Protein AF-A0AAX3JQB8-F1 (afdb_monomer_lite)

Organism: NCBI:txid47466

Radius of gyration: 88.44 Å; chains: 1; bounding box: 142×52×247 Å

Structure (mmCIF, N/CA/C/O backbone):
data_AF-A0AAX3JQB8-F1
#
_entry.id   AF-A0AAX3JQB8-F1
#
loop_
_atom_site.group_PDB
_atom_site.id
_atom_site.type_symbol
_atom_site.label_atom_id
_atom_site.label_alt_id
_atom_site.label_comp_id
_atom_site.label_asym_id
_atom_site.label_entity_id
_atom_site.label_seq_id
_atom_site.pdbx_PDB_ins_code
_atom_site.Cartn_x
_atom_site.Cartn_y
_atom_site.Cartn_z
_atom_site.occupancy
_atom_site.B_iso_or_equiv
_atom_site.auth_seq_id
_atom_site.auth_comp_id
_atom_site.auth_asym_id
_atom_site.auth_atom_id
_atom_site.pdbx_PDB_model_num
ATOM 1 N N . MET A 1 1 ? -33.333 -37.920 95.045 1.00 46.22 1 MET A N 1
ATOM 2 C CA . MET A 1 1 ? -34.695 -38.236 95.527 1.00 46.22 1 MET A CA 1
ATOM 3 C C . MET A 1 1 ? -35.172 -37.047 96.337 1.00 46.22 1 MET A C 1
ATOM 5 O O . MET A 1 1 ? -34.515 -36.714 97.313 1.00 46.22 1 MET A O 1
ATOM 9 N N . GLY A 1 2 ? -36.211 -36.343 95.884 1.00 51.38 2 GLY A N 1
ATOM 10 C CA . GLY A 1 2 ? -36.789 -35.244 96.664 1.00 51.38 2 GLY A CA 1
ATOM 11 C C . GLY A 1 2 ? -37.480 -35.796 97.910 1.00 51.38 2 GLY A C 1
ATOM 12 O O . GLY A 1 2 ? -38.143 -36.828 97.823 1.00 51.38 2 GLY A O 1
ATOM 13 N N . LEU A 1 3 ? -37.285 -35.149 99.061 1.00 45.41 3 LEU A N 1
ATOM 14 C CA . LEU A 1 3 ? -38.003 -35.457 100.303 1.00 45.41 3 LEU A CA 1
ATOM 15 C C . LEU A 1 3 ? -39.528 -35.412 100.058 1.00 45.41 3 LEU A C 1
ATOM 17 O O . LEU A 1 3 ? -39.968 -34.578 99.261 1.00 45.41 3 LEU A O 1
ATOM 21 N N . PRO A 1 4 ? -40.338 -36.265 100.719 1.00 52.66 4 PRO A N 1
ATOM 22 C CA . PRO A 1 4 ? -41.792 -36.202 100.611 1.00 52.66 4 PRO A CA 1
ATOM 23 C C . PRO A 1 4 ? -42.263 -34.832 101.102 1.00 52.66 4 PRO A C 1
ATOM 25 O O . PRO A 1 4 ? -42.156 -34.516 102.287 1.00 52.66 4 PRO A O 1
ATOM 28 N N . GLN A 1 5 ? -42.738 -33.995 100.179 1.00 57.72 5 GLN A N 1
ATOM 29 C CA . GLN A 1 5 ? -43.316 -32.712 100.553 1.00 57.72 5 GLN A CA 1
ATOM 30 C C . GLN A 1 5 ? -44.659 -32.973 101.248 1.00 57.72 5 GLN A C 1
ATOM 32 O O . GLN A 1 5 ? -45.470 -33.744 100.725 1.00 57.72 5 GLN A O 1
ATOM 37 N N . PRO A 1 6 ? -44.905 -32.386 102.431 1.00 63.78 6 PRO A N 1
ATOM 38 C CA . PRO A 1 6 ? -46.179 -32.543 103.117 1.00 63.78 6 PRO A CA 1
ATOM 39 C C . PRO A 1 6 ? -47.312 -32.039 102.215 1.00 63.78 6 PRO A C 1
ATOM 41 O O . PRO A 1 6 ? -47.244 -30.935 101.679 1.00 63.78 6 PRO A O 1
ATOM 44 N N . VAL A 1 7 ? -48.353 -32.857 102.030 1.00 72.56 7 VAL A N 1
ATOM 45 C CA . VAL A 1 7 ? -49.523 -32.490 101.222 1.00 72.56 7 VAL A CA 1
ATOM 46 C C . VAL A 1 7 ? -50.327 -31.449 101.992 1.00 72.56 7 VAL A C 1
ATOM 48 O O . VAL A 1 7 ? -51.033 -31.766 102.948 1.00 72.56 7 VAL A O 1
ATOM 51 N N . ILE A 1 8 ? -50.200 -30.190 101.586 1.00 78.62 8 ILE A N 1
ATOM 52 C CA . ILE A 1 8 ? -50.942 -29.081 102.177 1.00 78.62 8 ILE A CA 1
ATOM 53 C C . ILE A 1 8 ? -52.396 -29.155 101.683 1.00 78.62 8 ILE A C 1
ATOM 55 O O . ILE A 1 8 ? -52.680 -28.993 100.498 1.00 78.62 8 ILE A O 1
ATOM 59 N N . THR A 1 9 ? -53.335 -29.427 102.591 1.00 83.06 9 THR A N 1
ATOM 60 C CA . THR A 1 9 ? -54.771 -29.497 102.265 1.00 83.06 9 THR A CA 1
ATOM 61 C C . THR A 1 9 ? -55.427 -28.115 102.335 1.00 83.06 9 THR A C 1
ATOM 63 O O . THR A 1 9 ? -54.979 -27.252 103.090 1.00 83.06 9 THR A O 1
ATOM 66 N N . ARG A 1 10 ? -56.538 -27.903 101.610 1.00 86.00 10 ARG A N 1
ATOM 67 C CA . ARG A 1 10 ? -57.332 -26.655 101.679 1.00 86.00 10 ARG A CA 1
ATOM 68 C C . ARG A 1 10 ? -57.637 -26.237 103.122 1.00 86.00 10 ARG A C 1
ATOM 70 O O . ARG A 1 10 ? -57.506 -25.067 103.462 1.00 86.00 10 ARG A O 1
ATOM 77 N N . GLN A 1 11 ? -58.017 -27.194 103.969 1.00 85.44 11 GLN A N 1
ATOM 78 C CA . GLN A 1 11 ? -58.382 -26.933 105.363 1.00 85.44 11 GLN A CA 1
ATOM 79 C C . GLN A 1 11 ? -57.190 -26.430 106.189 1.00 85.44 11 GLN A C 1
ATOM 81 O O . GLN A 1 11 ? -57.356 -25.548 107.029 1.00 85.44 11 GLN A O 1
ATOM 86 N N . MET A 1 12 ? -55.988 -26.961 105.931 1.00 87.25 12 MET A N 1
ATOM 87 C CA . MET A 1 12 ? -54.760 -26.518 106.598 1.00 87.25 12 MET A CA 1
ATOM 88 C C . MET A 1 12 ? -54.457 -25.059 106.251 1.00 87.25 12 MET A C 1
ATOM 90 O O . MET A 1 12 ? -54.269 -24.252 107.156 1.00 87.25 12 MET A O 1
ATOM 94 N N . VAL A 1 13 ? -54.513 -24.698 104.966 1.00 86.56 13 VAL A N 1
ATOM 95 C CA . VAL A 1 13 ? -54.295 -23.315 104.503 1.00 86.56 13 VAL A CA 1
ATOM 96 C C . VAL A 1 13 ? -55.341 -22.367 105.080 1.00 86.56 13 VAL A C 1
ATOM 98 O O . VAL A 1 13 ? -54.987 -21.320 105.608 1.00 86.56 13 VAL A O 1
ATOM 101 N N . LEU A 1 14 ? -56.617 -22.760 105.054 1.00 91.69 14 LEU A N 1
ATOM 102 C CA . LEU A 1 14 ? -57.718 -21.986 105.628 1.00 91.69 14 LEU A CA 1
ATOM 103 C C . LEU A 1 14 ? -57.488 -21.690 107.114 1.00 91.69 14 LEU A C 1
ATOM 105 O O . LEU A 1 14 ? -57.603 -20.545 107.549 1.00 91.69 14 LEU A O 1
ATOM 109 N N . SER A 1 15 ? -57.133 -22.720 107.886 1.00 89.44 15 SER A N 1
ATOM 110 C CA . SER A 1 15 ? -56.909 -22.572 109.324 1.00 89.44 15 SER A CA 1
ATOM 111 C C . SER A 1 15 ? -55.750 -21.624 109.643 1.00 89.44 15 SER A C 1
ATOM 113 O O . SER A 1 15 ? -55.854 -20.835 110.577 1.00 89.44 15 SER A O 1
ATOM 115 N N . GLU A 1 16 ? -54.676 -21.653 108.850 1.00 90.00 16 GLU A N 1
ATOM 116 C CA . GLU A 1 16 ? -53.520 -20.771 109.031 1.00 90.00 16 GLU A CA 1
ATOM 117 C C . GLU A 1 16 ? -53.815 -19.325 108.598 1.00 90.00 16 GLU A C 1
ATOM 119 O O . GLU A 1 16 ? -53.420 -18.389 109.289 1.00 90.00 16 GLU A O 1
ATOM 124 N N . LEU A 1 17 ? -54.580 -19.113 107.520 1.00 91.12 17 LEU A N 1
ATOM 125 C CA . LEU A 1 17 ? -54.995 -17.773 107.079 1.00 91.12 17 LEU A CA 1
ATOM 126 C C . LEU A 1 17 ? -55.901 -17.080 108.113 1.00 91.12 17 LEU A C 1
ATOM 128 O O . LEU A 1 17 ? -55.698 -15.905 108.415 1.00 91.12 17 LEU A O 1
ATOM 132 N N . ILE A 1 18 ? -56.855 -17.810 108.705 1.00 91.38 18 ILE A N 1
ATOM 133 C CA . ILE A 1 18 ? -57.715 -17.281 109.779 1.00 91.38 18 ILE A CA 1
ATOM 134 C C . ILE A 1 18 ? -56.879 -16.940 111.021 1.00 91.38 18 ILE A C 1
ATOM 136 O O . ILE A 1 18 ? -57.058 -15.875 111.611 1.00 91.38 18 ILE A O 1
ATOM 140 N N . LYS A 1 19 ? -55.927 -17.805 111.407 1.00 91.12 19 LYS A N 1
ATOM 141 C CA . LYS A 1 19 ? -55.000 -17.532 112.523 1.00 91.12 19 LYS A CA 1
ATOM 142 C C . LYS A 1 19 ? -54.136 -16.295 112.283 1.00 91.12 19 LYS A C 1
ATOM 144 O O . LYS A 1 19 ? -53.845 -15.574 113.232 1.00 91.12 19 LYS A O 1
ATOM 149 N N . ALA A 1 20 ? -53.756 -16.029 111.034 1.00 90.06 20 ALA A N 1
ATOM 150 C CA . ALA A 1 20 ? -53.035 -14.821 110.641 1.00 90.06 20 ALA A CA 1
ATOM 151 C C . ALA A 1 20 ? -53.905 -13.544 110.681 1.00 90.06 20 ALA A C 1
ATOM 153 O O . ALA A 1 20 ? -53.420 -12.463 110.355 1.00 90.06 20 ALA A O 1
ATOM 154 N N . GLY A 1 21 ? -55.177 -13.650 111.089 1.00 87.62 21 GLY A N 1
ATOM 155 C CA . GLY A 1 21 ? -56.097 -12.524 111.236 1.00 87.62 21 GLY A CA 1
ATOM 156 C C . GLY A 1 21 ? -56.813 -12.131 109.944 1.00 87.62 21 GLY A C 1
ATOM 157 O O . GLY A 1 21 ? -57.431 -11.068 109.891 1.00 87.62 21 GLY A O 1
ATOM 158 N N . ILE A 1 22 ? -56.748 -12.961 108.898 1.00 91.06 22 ILE A N 1
ATOM 159 C CA . ILE A 1 22 ? -57.497 -12.731 107.659 1.00 91.06 22 ILE A CA 1
ATOM 160 C C . ILE A 1 22 ? -58.965 -13.085 107.904 1.00 91.06 22 ILE A C 1
ATOM 162 O O . ILE A 1 22 ? -59.286 -14.102 108.518 1.00 91.06 22 ILE A O 1
ATOM 166 N N . ASN A 1 23 ? -59.867 -12.236 107.412 1.00 92.69 23 ASN A N 1
ATOM 167 C CA . ASN A 1 23 ? -61.306 -12.465 107.484 1.00 92.69 23 ASN A CA 1
ATOM 168 C C . ASN A 1 23 ? -61.677 -13.848 106.912 1.00 92.69 23 ASN A C 1
ATOM 170 O O . ASN A 1 23 ? -61.141 -14.252 105.883 1.00 92.69 23 ASN A O 1
ATOM 174 N N . GLN A 1 24 ? -62.604 -14.555 107.563 1.00 83.50 24 GLN A N 1
ATOM 175 C CA . GLN A 1 24 ? -62.954 -15.933 107.220 1.00 83.50 24 GLN A CA 1
ATOM 176 C C . GLN A 1 24 ? -63.395 -16.113 105.760 1.00 83.50 24 GLN A C 1
ATOM 178 O O . GLN A 1 24 ? -62.930 -17.049 105.117 1.00 83.50 24 GLN A O 1
ATOM 183 N N . GLU A 1 25 ? -64.203 -15.208 105.205 1.00 89.50 25 GLU A N 1
ATOM 184 C CA . GLU A 1 25 ? -64.626 -15.303 103.799 1.00 89.50 25 GLU A CA 1
ATOM 185 C C . GLU A 1 25 ? -63.430 -15.166 102.844 1.00 89.50 25 GLU A C 1
ATOM 187 O O . GLU A 1 25 ? -63.294 -15.920 101.880 1.00 89.50 25 GLU A O 1
ATOM 192 N N . ILE A 1 26 ? -62.506 -14.251 103.157 1.00 85.62 26 ILE A N 1
ATOM 193 C CA . ILE A 1 26 ? -61.278 -14.028 102.380 1.00 85.62 26 ILE A CA 1
ATOM 194 C C . ILE A 1 26 ? -60.329 -15.231 102.513 1.00 85.62 26 ILE A C 1
ATOM 196 O O . ILE A 1 26 ? -59.701 -15.650 101.540 1.00 85.62 26 ILE A O 1
ATOM 200 N N . ALA A 1 27 ? -60.231 -15.818 103.706 1.00 87.06 27 ALA A N 1
ATOM 201 C CA . ALA A 1 27 ? -59.404 -16.989 103.972 1.00 87.06 27 ALA A CA 1
ATOM 202 C C . ALA A 1 27 ? -59.934 -18.249 103.262 1.00 87.06 27 ALA A C 1
ATOM 204 O O . ALA A 1 27 ? -59.142 -19.045 102.753 1.00 87.06 27 ALA A O 1
ATOM 205 N N . GLU A 1 28 ? -61.258 -18.423 103.189 1.00 86.12 28 GLU A N 1
ATOM 206 C CA . GLU A 1 28 ? -61.910 -19.530 102.476 1.00 86.12 28 GLU A CA 1
ATOM 207 C C . GLU A 1 28 ? -61.672 -19.473 100.965 1.00 86.12 28 GLU A C 1
ATOM 209 O O . GLU A 1 28 ? -61.387 -20.516 100.359 1.00 86.12 28 GLU A O 1
ATOM 214 N N . ASP A 1 29 ? -61.728 -18.273 100.382 1.00 86.25 29 ASP A N 1
ATOM 215 C CA . ASP A 1 29 ? -61.420 -18.013 98.973 1.00 86.25 29 ASP A CA 1
ATOM 216 C C . ASP A 1 29 ? -59.926 -18.240 98.667 1.00 86.25 29 ASP A C 1
ATOM 218 O O . ASP A 1 29 ? -59.588 -19.017 97.771 1.00 86.25 29 ASP A O 1
ATOM 222 N N . LEU A 1 30 ? -59.007 -17.676 99.460 1.00 84.88 30 LEU A N 1
ATOM 223 C CA . LEU A 1 30 ? -57.557 -17.854 99.273 1.00 84.88 30 LEU A CA 1
ATOM 224 C C . LEU A 1 30 ? -57.105 -19.315 99.430 1.00 84.88 30 LEU A C 1
ATOM 226 O O . LEU A 1 30 ? -56.304 -19.805 98.631 1.00 84.88 30 LEU A O 1
ATOM 230 N N . ALA A 1 31 ? -57.633 -20.039 100.421 1.00 83.88 31 ALA A N 1
ATOM 231 C CA . ALA A 1 31 ? -57.321 -21.453 100.625 1.00 83.88 31 ALA A CA 1
ATOM 232 C C . ALA A 1 31 ? -57.848 -22.341 99.488 1.00 83.88 31 ALA A C 1
ATOM 234 O O . ALA A 1 31 ? -57.200 -23.323 99.114 1.00 83.88 31 ALA A O 1
ATOM 235 N N . TYR A 1 32 ? -59.016 -22.002 98.930 1.00 83.94 32 TYR A N 1
ATOM 236 C CA . TYR A 1 32 ? -59.566 -22.682 97.758 1.00 83.94 32 TYR A CA 1
ATOM 237 C C . TYR A 1 32 ? -58.686 -22.456 96.519 1.00 83.94 32 TYR A C 1
ATOM 239 O O . TYR A 1 32 ? -58.275 -23.432 95.886 1.00 83.94 32 TYR A O 1
ATOM 247 N N . ARG A 1 33 ? -58.304 -21.200 96.246 1.00 80.06 33 ARG A N 1
ATOM 248 C CA . ARG A 1 33 ? -57.404 -20.818 95.141 1.00 80.06 33 ARG A CA 1
ATOM 249 C C . ARG A 1 33 ? -56.038 -21.493 95.236 1.00 80.06 33 ARG A C 1
ATOM 251 O O . ARG A 1 33 ? -55.516 -21.970 94.230 1.00 80.06 33 ARG A O 1
ATOM 258 N N . TYR A 1 34 ? -55.475 -21.575 96.445 1.00 79.44 34 TYR A N 1
ATOM 259 C CA . TYR A 1 34 ? -54.217 -22.277 96.706 1.00 79.44 34 TYR A CA 1
ATOM 260 C C . TYR A 1 34 ? -54.334 -23.777 96.406 1.00 79.44 34 TYR A C 1
ATOM 262 O O . TYR A 1 34 ? -53.535 -24.319 95.651 1.00 79.44 34 TYR A O 1
ATOM 270 N N . TYR A 1 35 ? -55.361 -24.452 96.936 1.00 78.50 35 TYR A N 1
ATOM 271 C CA . TYR A 1 35 ? -55.546 -25.898 96.751 1.00 78.50 35 TYR A CA 1
ATOM 272 C C . TYR A 1 35 ? -55.838 -26.292 95.293 1.00 78.50 35 TYR A C 1
ATOM 274 O O . TYR A 1 35 ? -55.507 -27.398 94.866 1.00 78.50 35 TYR A O 1
ATOM 282 N N . LYS A 1 36 ? -56.450 -25.393 94.515 1.00 79.06 36 LYS A N 1
ATOM 283 C CA . LYS A 1 36 ? -56.693 -25.573 93.077 1.00 79.06 36 LYS A CA 1
ATOM 284 C C . LYS A 1 36 ? -55.537 -25.106 92.184 1.00 79.06 36 LYS A C 1
ATOM 286 O O . LYS A 1 36 ? -55.651 -25.228 90.969 1.00 79.06 36 LYS A O 1
ATOM 291 N N . ASN A 1 37 ? -54.426 -24.633 92.760 1.00 72.69 37 ASN A N 1
ATOM 292 C CA . ASN A 1 37 ? -53.286 -24.048 92.040 1.00 72.69 37 ASN A CA 1
ATOM 293 C C . ASN A 1 37 ? -53.683 -22.900 91.092 1.00 72.69 37 ASN A C 1
ATOM 295 O O . ASN A 1 37 ? -52.988 -22.625 90.114 1.00 72.69 37 ASN A O 1
ATOM 299 N N . GLU A 1 38 ? -54.784 -22.200 91.377 1.00 67.88 38 GLU A N 1
ATOM 300 C CA . GLU A 1 38 ? -55.256 -21.083 90.547 1.00 67.88 38 GLU A CA 1
ATOM 301 C C . GLU A 1 38 ? -54.253 -19.920 90.551 1.00 67.88 38 GLU A C 1
ATOM 303 O O . GLU A 1 38 ? -54.154 -19.178 89.577 1.00 67.88 38 GLU A O 1
ATOM 308 N N . LEU A 1 39 ? -53.459 -19.795 91.621 1.00 63.28 39 LEU A N 1
ATOM 309 C CA . LEU A 1 39 ? -52.369 -18.822 91.713 1.00 63.28 39 LEU A CA 1
ATOM 310 C C . LEU A 1 39 ? -51.201 -19.179 90.771 1.00 63.28 39 LEU A C 1
ATOM 312 O O . LEU A 1 39 ? -50.704 -18.318 90.060 1.00 63.28 39 LEU A O 1
ATOM 316 N N . THR A 1 40 ? -50.838 -20.462 90.683 1.00 74.19 40 THR A N 1
ATOM 317 C CA . THR A 1 40 ? -49.770 -20.965 89.797 1.00 74.19 40 THR A CA 1
ATOM 318 C C . THR A 1 40 ? -50.173 -20.934 88.323 1.00 74.19 40 THR A C 1
ATOM 320 O O . THR A 1 40 ? -49.330 -20.736 87.451 1.00 74.19 40 THR A O 1
ATOM 323 N N . HIS A 1 41 ? -51.462 -21.117 88.023 1.00 79.31 41 HIS A N 1
ATOM 324 C CA . HIS A 1 41 ? -51.971 -21.009 86.657 1.00 79.31 41 HIS A CA 1
ATOM 325 C C . HIS A 1 41 ? -51.801 -19.591 86.104 1.00 79.31 41 HIS A C 1
ATOM 327 O O . HIS A 1 41 ? -51.328 -19.441 84.982 1.00 79.31 41 HIS A O 1
ATOM 333 N N . LYS A 1 42 ? -52.092 -18.567 86.919 1.00 82.06 42 LYS A N 1
ATOM 334 C CA . LYS A 1 42 ? -51.881 -17.159 86.550 1.00 82.06 42 LYS A CA 1
ATOM 335 C C . LYS A 1 42 ? -50.413 -16.835 86.282 1.00 82.06 42 LYS A C 1
ATOM 337 O O . LYS A 1 42 ? -50.120 -16.117 85.334 1.00 82.06 42 LYS A O 1
ATOM 342 N N . ASP A 1 43 ? -49.490 -17.389 87.068 1.00 83.81 43 ASP A N 1
ATOM 343 C CA . ASP A 1 43 ? -48.052 -17.203 86.831 1.00 83.81 43 ASP A CA 1
ATOM 344 C C . ASP A 1 43 ? -47.605 -17.838 85.501 1.00 83.81 43 ASP A C 1
ATOM 346 O O . ASP A 1 43 ? -46.829 -17.246 84.753 1.00 83.81 43 ASP A O 1
ATOM 350 N N . ILE A 1 44 ? -48.111 -19.034 85.176 1.00 88.44 44 ILE A N 1
ATOM 351 C CA . ILE A 1 44 ? -47.820 -19.720 83.906 1.00 88.44 44 ILE A CA 1
ATOM 352 C C . ILE A 1 44 ? -48.435 -18.971 82.719 1.00 88.44 44 ILE A C 1
ATOM 354 O O . ILE A 1 44 ? -47.781 -18.836 81.686 1.00 88.44 44 ILE A O 1
ATOM 358 N N . GLU A 1 45 ? -49.664 -18.480 82.860 1.00 89.25 45 GLU A N 1
ATOM 359 C CA . GLU A 1 45 ? -50.342 -17.652 81.859 1.00 89.25 45 GLU A CA 1
ATOM 360 C C . GLU A 1 45 ? -49.539 -16.374 81.587 1.00 89.25 45 GLU A C 1
ATOM 362 O O . GLU A 1 45 ? -49.175 -16.112 80.442 1.00 89.25 45 GLU A O 1
ATOM 367 N N . TYR A 1 46 ? -49.118 -15.672 82.642 1.00 90.69 46 TYR A N 1
ATOM 368 C CA . TYR A 1 46 ? -48.261 -14.491 82.540 1.00 90.69 46 TYR A CA 1
ATOM 369 C C . TYR A 1 46 ? -46.908 -14.787 81.875 1.00 90.69 46 TYR A C 1
ATOM 371 O O . TYR A 1 46 ? -46.404 -13.990 81.076 1.00 90.69 46 TYR A O 1
ATOM 379 N N . LEU A 1 47 ? -46.283 -15.926 82.193 1.00 93.56 47 LEU A N 1
ATOM 380 C CA . LEU A 1 47 ? -45.042 -16.350 81.540 1.00 93.56 47 LEU A CA 1
ATOM 381 C C . LEU A 1 47 ? -45.265 -16.633 80.056 1.00 93.56 47 LEU A C 1
ATOM 383 O O . LEU A 1 47 ? -44.465 -16.183 79.238 1.00 93.56 47 LEU A O 1
ATOM 387 N N . LYS A 1 48 ? -46.336 -17.353 79.713 1.00 94.75 48 LYS A N 1
ATOM 388 C CA . LYS A 1 48 ? -46.687 -17.677 78.330 1.00 94.75 48 LYS A CA 1
ATOM 389 C C . LYS A 1 48 ? -46.912 -16.407 77.514 1.00 94.75 48 LYS A C 1
ATOM 391 O O . LYS A 1 48 ? -46.252 -16.241 76.496 1.00 94.75 48 LYS A O 1
ATOM 396 N N . GLU A 1 49 ? -47.738 -15.484 78.003 1.00 95.56 49 GLU A N 1
ATOM 397 C CA . GLU A 1 49 ? -47.976 -14.194 77.347 1.00 95.56 49 GLU A CA 1
ATOM 398 C C . GLU A 1 49 ? -46.670 -13.418 77.135 1.00 95.56 49 GLU A C 1
ATOM 400 O O . GLU A 1 49 ? -46.400 -12.923 76.042 1.00 95.56 49 GLU A O 1
ATOM 405 N N . ASN A 1 50 ? -45.800 -13.361 78.148 1.00 95.62 50 ASN A N 1
ATOM 406 C CA . ASN A 1 50 ? -44.501 -12.704 78.008 1.00 95.62 50 ASN A CA 1
ATOM 407 C C . ASN A 1 50 ? -43.586 -13.379 76.982 1.00 95.62 50 ASN A C 1
ATOM 409 O O . ASN A 1 50 ? -42.834 -12.687 76.288 1.00 95.62 50 ASN A O 1
ATOM 413 N N . PHE A 1 51 ? -43.592 -14.711 76.916 1.00 97.31 51 PHE A N 1
ATOM 414 C CA . PHE A 1 51 ? -42.815 -15.455 75.930 1.00 97.31 51 PHE A CA 1
ATOM 415 C C . PHE A 1 51 ? -43.347 -15.237 74.518 1.00 97.31 51 PHE A C 1
ATOM 417 O O . PHE A 1 51 ? -42.544 -14.940 73.636 1.00 97.31 51 PHE A O 1
ATOM 424 N N . ASP A 1 52 ? -44.662 -15.302 74.324 1.00 97.38 52 ASP A N 1
ATOM 425 C CA . ASP A 1 52 ? -45.310 -15.070 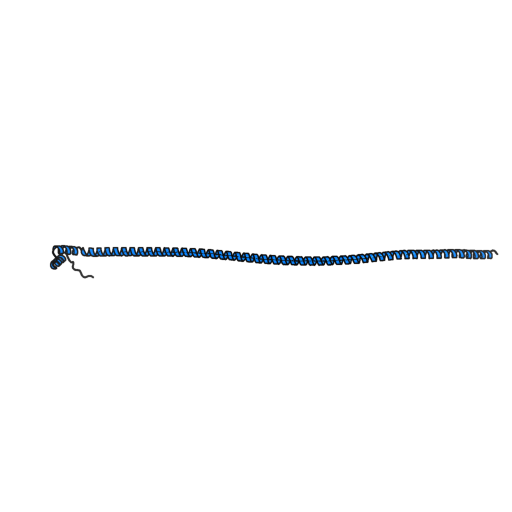73.033 1.00 97.38 52 ASP A CA 1
ATOM 426 C C . ASP A 1 52 ? -45.000 -13.647 72.532 1.00 97.38 52 ASP A C 1
ATOM 428 O O . ASP A 1 52 ? -44.489 -13.478 71.425 1.00 97.38 52 ASP A O 1
ATOM 432 N N . ILE A 1 53 ? -45.133 -12.628 73.393 1.00 97.19 53 ILE A N 1
ATOM 433 C CA . ILE A 1 53 ? -44.770 -11.236 73.067 1.00 97.19 53 ILE A CA 1
ATOM 434 C C . ILE A 1 53 ? -43.288 -11.107 72.687 1.00 97.19 53 ILE A C 1
ATOM 436 O O . ILE A 1 53 ? -42.931 -10.380 71.756 1.00 97.19 53 ILE A O 1
ATOM 440 N N . LYS A 1 54 ? -42.381 -11.762 73.426 1.00 97.69 54 LYS A N 1
ATOM 441 C CA . LYS A 1 54 ? -40.945 -11.729 73.103 1.00 97.69 54 LYS A CA 1
ATOM 442 C C . LYS A 1 54 ? -40.663 -12.411 71.769 1.00 97.69 54 LYS A C 1
ATOM 444 O O . LYS A 1 54 ? -39.848 -11.896 71.006 1.00 97.69 54 LYS A O 1
ATOM 449 N N . LEU A 1 55 ? -41.324 -13.530 71.488 1.00 98.06 55 LEU A N 1
ATOM 450 C CA . LEU A 1 55 ? -41.160 -14.272 70.246 1.00 98.06 55 LEU A CA 1
ATOM 451 C C . LEU A 1 55 ? -41.647 -13.453 69.046 1.00 98.06 55 LEU A C 1
ATOM 453 O O . LEU A 1 55 ? -40.921 -13.339 68.061 1.00 98.06 55 LEU A O 1
ATOM 457 N N . GLU A 1 56 ? -42.805 -12.800 69.163 1.00 98.06 56 GLU A N 1
ATOM 458 C CA . GLU A 1 56 ? -43.320 -11.882 68.141 1.00 98.06 56 GLU A CA 1
ATOM 459 C C . GLU A 1 56 ? -42.350 -10.729 67.869 1.00 98.06 56 GLU A C 1
ATOM 461 O O . GLU A 1 56 ? -42.054 -10.421 66.713 1.00 98.06 56 GLU A O 1
ATOM 466 N N . LYS A 1 57 ? -41.787 -10.118 68.921 1.00 97.94 57 LYS A N 1
ATOM 467 C CA . LYS A 1 57 ? -40.786 -9.048 68.775 1.00 97.94 57 LYS A CA 1
ATOM 468 C C . LYS A 1 57 ? -39.523 -9.530 68.067 1.00 97.94 57 LYS A C 1
ATOM 470 O O . LYS A 1 57 ? -39.008 -8.822 67.206 1.00 97.94 57 LYS A O 1
ATOM 475 N N . VAL A 1 58 ? -39.031 -10.722 68.407 1.00 98.38 58 VAL A N 1
ATOM 476 C CA . VAL A 1 58 ? -37.864 -11.324 67.743 1.00 98.38 58 VAL A CA 1
ATOM 477 C C . VAL A 1 58 ? -38.168 -11.601 66.272 1.00 98.38 58 VAL A C 1
ATOM 479 O O . VAL A 1 58 ? -37.374 -11.229 65.411 1.00 98.38 58 VAL A O 1
ATOM 482 N N . GLN A 1 59 ? -39.327 -12.184 65.963 1.00 98.31 59 GLN A N 1
ATOM 483 C CA . GLN A 1 59 ? -39.741 -12.457 64.588 1.00 98.31 59 GLN A CA 1
ATOM 484 C C . GLN A 1 59 ? -39.866 -11.168 63.765 1.00 98.31 59 GLN A C 1
ATOM 486 O O . GLN A 1 59 ? -39.390 -11.117 62.631 1.00 98.31 59 GLN A O 1
ATOM 491 N N . ALA A 1 60 ? -40.462 -10.119 64.336 1.00 98.06 60 ALA A N 1
ATOM 492 C CA . ALA A 1 60 ? -40.571 -8.816 63.689 1.00 98.06 60 ALA A CA 1
ATOM 493 C C . ALA A 1 60 ? -39.192 -8.187 63.437 1.00 98.06 60 ALA A C 1
ATOM 495 O O . ALA A 1 60 ? -38.942 -7.693 62.339 1.00 98.06 60 ALA A O 1
ATOM 496 N N . SER A 1 61 ? -38.283 -8.255 64.417 1.00 98.50 61 SER A N 1
ATOM 497 C CA . SER A 1 61 ? -36.914 -7.741 64.284 1.00 98.50 61 SER A CA 1
ATOM 498 C C . SER A 1 61 ? -36.140 -8.464 63.184 1.00 98.50 61 SER A C 1
ATOM 500 O O . SER A 1 61 ? -35.542 -7.817 62.331 1.00 98.50 61 SER A O 1
ATOM 502 N N . LEU A 1 62 ? -36.191 -9.799 63.158 1.00 98.56 62 LEU A N 1
ATOM 503 C CA . LEU A 1 62 ? -35.506 -10.600 62.142 1.00 98.56 62 LEU A CA 1
ATOM 504 C C . LEU A 1 62 ? -36.069 -10.347 60.744 1.00 98.56 62 LEU A C 1
ATOM 506 O O . LEU A 1 62 ? -35.305 -10.195 59.796 1.00 98.56 62 LEU A O 1
ATOM 510 N N . LYS A 1 63 ? -37.398 -10.264 60.610 1.00 98.50 63 LYS A N 1
ATOM 511 C CA . LYS A 1 63 ? -38.035 -9.932 59.333 1.00 98.50 63 LYS A CA 1
ATOM 512 C C . LYS A 1 63 ? -37.568 -8.566 58.825 1.00 98.50 63 LYS A C 1
ATOM 514 O O . LYS A 1 63 ? -37.190 -8.454 57.664 1.00 98.50 63 LYS A O 1
ATOM 519 N N . PHE A 1 64 ? -37.535 -7.565 59.703 1.00 98.31 64 PHE A N 1
ATOM 520 C CA . PHE A 1 64 ? -37.055 -6.227 59.365 1.00 98.31 64 PHE A CA 1
ATOM 521 C C . PHE A 1 64 ? -35.578 -6.221 58.941 1.00 98.31 64 PHE A C 1
ATOM 523 O O . PHE A 1 64 ? -35.215 -5.574 57.961 1.00 98.31 64 PHE A O 1
ATOM 530 N N . GLU A 1 65 ? -34.713 -6.952 59.649 1.00 98.69 65 GLU A N 1
ATOM 531 C CA . GLU A 1 65 ? -33.297 -7.071 59.286 1.00 98.69 65 GLU A CA 1
ATOM 532 C C . GLU A 1 65 ? -33.101 -7.759 57.931 1.00 98.69 65 GLU A C 1
ATOM 534 O O . GLU A 1 65 ? -32.298 -7.285 57.128 1.00 98.69 65 GLU A O 1
ATOM 539 N N . ILE A 1 66 ? -33.861 -8.820 57.643 1.00 98.62 66 ILE A N 1
ATOM 540 C CA . ILE A 1 66 ? -33.830 -9.514 56.348 1.00 98.62 66 ILE A CA 1
ATOM 541 C C . ILE A 1 66 ? -34.261 -8.573 55.221 1.00 98.62 66 ILE A C 1
ATOM 543 O O . ILE A 1 66 ? -33.545 -8.458 54.233 1.00 98.62 66 ILE A O 1
ATOM 547 N N . GLU A 1 67 ? -35.379 -7.860 55.382 1.00 98.62 67 GLU A N 1
ATOM 548 C CA . GLU A 1 67 ? -35.863 -6.889 54.388 1.00 98.62 67 GLU A CA 1
ATOM 549 C C . GLU A 1 67 ? -34.835 -5.774 54.140 1.00 98.62 67 GLU A C 1
ATOM 551 O O . GLU A 1 67 ? -34.613 -5.359 53.003 1.00 98.62 67 GLU A O 1
ATOM 556 N N . LYS A 1 68 ? -34.150 -5.316 55.195 1.00 98.62 68 LYS A N 1
ATOM 557 C CA . LYS A 1 68 ? -33.089 -4.312 55.077 1.00 98.62 68 LYS A CA 1
ATOM 558 C C . LYS A 1 68 ? -31.864 -4.843 54.327 1.00 98.62 68 LYS A C 1
ATOM 560 O O . LYS A 1 68 ? -31.283 -4.106 53.530 1.00 98.62 68 LYS A O 1
ATOM 565 N N . VAL A 1 69 ? -31.451 -6.082 54.593 1.00 98.69 69 VAL A N 1
ATOM 566 C CA . VAL A 1 69 ? -30.332 -6.728 53.888 1.00 98.69 69 VAL A CA 1
ATOM 567 C C . VAL A 1 69 ? -30.678 -6.947 52.418 1.00 98.69 69 VAL A C 1
ATOM 569 O O . VAL A 1 69 ? -29.867 -6.610 51.560 1.00 98.69 69 VAL A O 1
ATOM 572 N N . ASP A 1 70 ? -31.879 -7.443 52.127 1.00 98.69 70 ASP A N 1
ATOM 573 C CA . ASP A 1 70 ? -32.362 -7.686 50.765 1.00 98.69 70 ASP A CA 1
ATOM 574 C C . ASP A 1 70 ? -32.384 -6.391 49.937 1.00 98.69 70 ASP A C 1
ATOM 576 O O . ASP A 1 70 ? -31.786 -6.319 48.862 1.00 98.69 70 ASP A O 1
ATOM 580 N N . ALA A 1 71 ? -32.943 -5.313 50.500 1.00 98.44 71 ALA A N 1
ATOM 581 C CA . ALA A 1 71 ? -32.935 -3.996 49.866 1.00 98.44 71 ALA A CA 1
ATOM 582 C C . ALA A 1 71 ? -31.510 -3.458 49.628 1.00 98.44 71 ALA A C 1
ATOM 584 O O . AL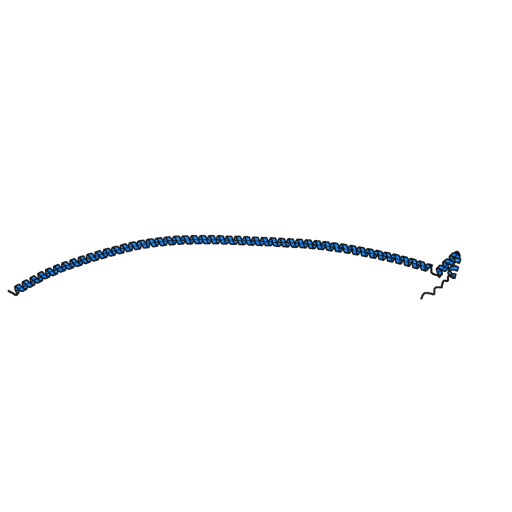A A 1 71 ? -31.236 -2.857 48.587 1.00 98.44 71 ALA A O 1
ATOM 585 N N . GLY A 1 72 ? -30.593 -3.681 50.577 1.00 98.62 72 GLY A N 1
ATOM 586 C CA . GLY A 1 72 ? -29.187 -3.296 50.441 1.00 98.62 72 GLY A CA 1
ATOM 587 C C . GLY A 1 72 ? -28.486 -4.036 49.301 1.00 98.62 72 GLY A C 1
ATOM 588 O O . GLY A 1 72 ? -27.876 -3.400 48.443 1.00 98.62 72 GLY A O 1
ATOM 589 N N . LEU A 1 73 ? -28.635 -5.363 49.253 1.00 98.75 73 LEU A N 1
ATOM 590 C CA . LEU A 1 73 ? -28.054 -6.205 48.207 1.00 98.75 73 LEU A CA 1
ATOM 591 C C . LEU A 1 73 ? -28.621 -5.872 46.826 1.00 98.75 73 LEU A C 1
ATOM 593 O O . LEU A 1 73 ? -27.848 -5.765 45.878 1.00 98.75 73 LEU A O 1
ATOM 597 N N . SER A 1 74 ? -29.933 -5.643 46.710 1.00 98.69 74 SER A N 1
ATOM 598 C CA . SER A 1 74 ? -30.553 -5.239 45.441 1.00 98.69 74 SER A CA 1
ATOM 599 C C . SER A 1 74 ? -29.978 -3.913 44.933 1.00 98.69 74 SER A C 1
ATOM 601 O O . SER A 1 74 ? -29.584 -3.815 43.774 1.00 98.69 74 SER A O 1
ATOM 603 N N . SER A 1 75 ? -29.839 -2.915 45.814 1.00 98.62 75 SER A N 1
ATOM 604 C CA . SER A 1 75 ? -29.210 -1.629 45.473 1.00 98.62 75 SER A CA 1
ATOM 605 C C . SER A 1 75 ? -27.755 -1.801 45.020 1.00 98.62 75 SER A C 1
ATOM 607 O O . SER A 1 75 ? -27.306 -1.140 44.083 1.00 98.62 75 SER A O 1
ATOM 609 N N . ASP A 1 76 ? -26.985 -2.650 45.698 1.00 98.81 76 ASP A N 1
ATOM 610 C CA . ASP A 1 76 ? -25.577 -2.853 45.356 1.00 98.81 76 ASP A CA 1
ATOM 611 C C . ASP A 1 76 ? -25.413 -3.610 44.030 1.00 98.81 76 ASP A C 1
ATOM 613 O O . ASP A 1 76 ? -24.539 -3.252 43.237 1.00 98.81 76 ASP A O 1
ATOM 617 N N . ILE A 1 77 ? -26.292 -4.575 43.735 1.00 98.75 77 ILE A N 1
ATOM 618 C CA . ILE A 1 77 ? -26.356 -5.254 42.432 1.00 98.75 77 ILE A CA 1
ATOM 619 C C . ILE A 1 77 ? -26.659 -4.246 41.318 1.00 98.75 77 ILE A C 1
ATOM 621 O O . ILE A 1 77 ? -25.904 -4.178 40.348 1.00 98.75 77 ILE A O 1
ATOM 625 N N . GLU A 1 78 ? -27.683 -3.403 41.476 1.00 98.75 78 GLU A N 1
ATOM 626 C CA . GLU A 1 78 ? -28.047 -2.384 40.478 1.00 98.75 78 GLU A CA 1
ATOM 627 C C . GLU A 1 78 ? -26.896 -1.405 40.193 1.00 98.75 78 GLU A C 1
ATOM 629 O O . GLU A 1 78 ? -26.639 -1.036 39.039 1.00 98.75 78 GLU A O 1
ATOM 634 N N . LYS A 1 79 ? -26.156 -0.996 41.233 1.00 98.75 79 LYS A N 1
ATOM 635 C CA . LYS A 1 79 ? -24.965 -0.147 41.071 1.00 98.75 79 LYS A CA 1
ATOM 636 C C . LYS A 1 79 ? -23.868 -0.857 40.289 1.00 98.75 79 LYS A C 1
ATOM 638 O O . LYS A 1 79 ? -23.264 -0.244 39.410 1.00 98.75 79 LYS A O 1
ATOM 643 N N . VAL A 1 80 ? -23.592 -2.124 40.602 1.00 98.81 80 VAL A N 1
ATOM 644 C CA . VAL A 1 80 ?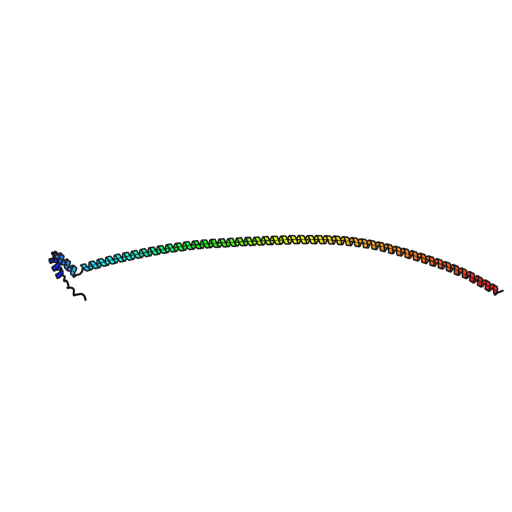 -22.580 -2.918 39.890 1.00 98.81 80 VAL A CA 1
ATOM 645 C C . VAL A 1 80 ? -22.962 -3.087 38.421 1.00 98.81 80 VAL A C 1
ATOM 647 O O . VAL A 1 80 ? -22.124 -2.841 37.557 1.00 98.81 80 VAL A O 1
ATOM 650 N N . GLU A 1 81 ? -24.215 -3.430 38.121 1.00 98.81 81 GLU A N 1
ATOM 651 C CA . GLU A 1 81 ? -24.704 -3.562 36.743 1.00 98.81 81 GLU A CA 1
ATOM 652 C C . GLU A 1 81 ? -24.576 -2.251 35.961 1.00 98.81 81 GLU A C 1
ATOM 654 O O . GLU A 1 81 ? -24.078 -2.239 34.832 1.00 98.81 81 GLU A O 1
ATOM 659 N N . THR A 1 82 ? -24.963 -1.132 36.578 1.00 98.56 82 THR A N 1
ATOM 660 C CA . THR A 1 82 ? -24.862 0.197 35.963 1.00 98.56 82 THR A CA 1
ATOM 661 C C . THR A 1 82 ? -23.409 0.568 35.663 1.00 98.56 82 THR A C 1
ATOM 663 O O . THR A 1 82 ? -23.106 1.033 34.563 1.00 98.56 82 THR A O 1
ATOM 666 N N . ASN A 1 83 ? -22.499 0.324 36.610 1.00 98.62 83 ASN A N 1
ATOM 667 C CA . ASN A 1 83 ? -21.076 0.613 36.434 1.00 98.62 83 ASN A CA 1
ATOM 668 C C . ASN A 1 83 ? -20.449 -0.263 35.343 1.00 98.62 83 ASN A C 1
ATOM 670 O O . ASN A 1 83 ? -19.774 0.257 34.460 1.00 98.62 83 ASN A O 1
ATOM 674 N N . LEU A 1 84 ? -20.724 -1.572 35.349 1.00 98.81 84 LEU A N 1
ATOM 675 C CA . LEU A 1 84 ? -20.208 -2.490 34.330 1.00 98.81 84 LEU A CA 1
ATOM 676 C C . LEU A 1 84 ? -20.703 -2.123 32.932 1.00 98.81 84 LEU A C 1
ATOM 678 O O . LEU A 1 84 ? -19.931 -2.169 31.976 1.00 98.81 84 LEU A O 1
ATOM 682 N N . LYS A 1 85 ? -21.970 -1.718 32.800 1.00 98.75 85 LYS A N 1
ATOM 683 C CA . LYS A 1 85 ? -22.505 -1.243 31.523 1.00 98.75 85 LYS A CA 1
ATOM 684 C C . LYS A 1 85 ? -21.756 -0.004 31.026 1.00 98.75 85 LYS A C 1
ATOM 686 O O . LYS A 1 85 ? -21.359 0.032 29.864 1.00 98.75 85 LYS A O 1
ATOM 691 N N . ALA A 1 86 ? -21.519 0.973 31.902 1.00 98.56 86 ALA A N 1
ATOM 692 C CA . ALA A 1 86 ? -20.775 2.182 31.555 1.00 98.56 86 ALA A CA 1
ATOM 693 C C . ALA A 1 86 ? -19.317 1.879 31.160 1.00 98.56 86 ALA A C 1
ATOM 695 O O . ALA A 1 86 ? -18.809 2.441 30.187 1.00 98.56 86 ALA A O 1
ATOM 696 N N . ASP A 1 87 ? -18.655 0.962 31.869 1.00 98.81 87 ASP A N 1
ATOM 697 C CA . ASP A 1 87 ? -17.289 0.536 31.553 1.00 98.81 87 ASP A CA 1
ATOM 698 C C . ASP A 1 87 ? -17.211 -0.172 30.192 1.00 98.81 87 ASP A C 1
ATOM 700 O O . ASP A 1 87 ? -16.303 0.108 29.405 1.00 98.81 87 ASP A O 1
ATOM 704 N N . ILE A 1 88 ? -18.187 -1.032 29.873 1.00 98.75 88 ILE A N 1
ATOM 705 C CA . ILE A 1 88 ? -18.289 -1.701 28.567 1.00 98.75 88 ILE A CA 1
ATOM 706 C C . ILE A 1 88 ? -18.497 -0.679 27.444 1.00 98.75 88 ILE A C 1
ATOM 708 O O . ILE A 1 88 ? -17.808 -0.745 26.427 1.00 98.75 88 ILE A O 1
ATOM 712 N N . GLU A 1 89 ? -19.406 0.282 27.619 1.00 98.75 89 GLU A N 1
ATOM 713 C CA . GLU A 1 89 ? -19.660 1.333 26.623 1.00 98.75 89 GLU A CA 1
ATOM 714 C C . GLU A 1 89 ? -18.412 2.195 26.381 1.00 98.75 89 GLU A C 1
ATOM 716 O O . GLU A 1 89 ? -18.069 2.506 25.236 1.00 98.75 89 GLU A O 1
ATOM 721 N N . LYS A 1 90 ? -17.681 2.538 27.448 1.00 98.75 90 LYS A N 1
ATOM 722 C CA . LYS A 1 90 ? -16.427 3.292 27.352 1.00 98.75 90 LYS A CA 1
ATOM 723 C C . LYS A 1 90 ? -15.331 2.498 26.641 1.00 98.75 90 LYS A C 1
ATOM 725 O O . LYS A 1 90 ? -14.603 3.070 25.828 1.00 98.75 90 LYS A O 1
ATOM 730 N N . LEU A 1 91 ? -15.214 1.202 26.931 1.00 98.75 91 LEU A N 1
ATOM 731 C CA . LEU A 1 91 ? -14.262 0.313 26.269 1.00 98.75 91 LEU A CA 1
ATOM 732 C C . LEU A 1 91 ? -14.575 0.169 24.773 1.00 98.75 91 LEU A C 1
ATOM 734 O O . LEU A 1 91 ? -13.669 0.313 23.956 1.00 98.75 91 LEU A O 1
ATOM 738 N N . ASP A 1 92 ? -15.841 -0.053 24.405 1.00 98.75 92 ASP A N 1
ATOM 739 C CA . ASP A 1 92 ? -16.267 -0.156 23.000 1.00 98.75 92 ASP A CA 1
ATOM 740 C C . ASP A 1 92 ? -15.971 1.140 22.230 1.00 98.75 92 ASP A C 1
ATOM 742 O O . ASP A 1 92 ? -15.399 1.107 21.139 1.00 98.75 92 ASP A O 1
ATOM 746 N N . ALA A 1 93 ? -16.272 2.300 22.824 1.00 98.56 93 ALA A N 1
ATOM 747 C CA . ALA A 1 93 ? -15.953 3.596 22.230 1.00 98.56 93 ALA A CA 1
ATOM 748 C C . ALA A 1 93 ? -14.438 3.794 22.031 1.00 98.56 93 ALA A C 1
ATOM 750 O O . ALA A 1 93 ? -14.018 4.275 20.974 1.00 98.56 93 ALA A O 1
ATOM 751 N N . GLY A 1 94 ? -13.622 3.397 23.014 1.00 98.75 94 GLY A N 1
ATOM 752 C CA . GLY A 1 94 ? -12.160 3.441 22.929 1.00 98.75 94 GLY A CA 1
ATOM 753 C C . GLY A 1 94 ? -11.617 2.559 21.805 1.00 98.75 94 GLY A C 1
ATOM 754 O O . GLY A 1 94 ? -10.895 3.046 20.935 1.00 98.75 94 GLY A O 1
ATOM 755 N N . LEU A 1 95 ? -12.049 1.297 21.748 1.00 98.81 95 LEU A N 1
ATOM 756 C CA . LEU A 1 95 ? -11.638 0.351 20.707 1.00 98.81 95 LEU A CA 1
ATOM 757 C C . LEU A 1 95 ? -12.032 0.830 19.305 1.00 98.81 95 LEU A C 1
ATOM 759 O O . LEU A 1 95 ? -11.228 0.765 18.376 1.00 98.81 95 LEU A O 1
ATOM 763 N N . ARG A 1 96 ? -13.244 1.372 19.133 1.00 98.69 96 ARG A N 1
ATOM 764 C CA . ARG A 1 96 ? -13.676 1.956 17.850 1.00 98.69 96 ARG A CA 1
ATOM 765 C C . ARG A 1 96 ? -12.802 3.134 17.427 1.00 98.69 96 ARG A C 1
ATOM 767 O O . ARG A 1 96 ? -12.497 3.265 16.239 1.00 98.69 96 ARG A O 1
ATOM 774 N N . ALA A 1 97 ? -12.416 3.992 18.370 1.00 98.62 97 ALA A N 1
ATOM 775 C CA . ALA A 1 97 ? -11.551 5.132 18.094 1.00 98.62 97 ALA A CA 1
ATOM 776 C C . ALA A 1 97 ? -10.139 4.685 17.683 1.00 98.62 97 ALA A C 1
ATOM 778 O O . ALA A 1 97 ? -9.619 5.179 16.682 1.00 98.62 97 ALA A O 1
ATOM 779 N N . GLU A 1 98 ? -9.556 3.717 18.393 1.00 98.81 98 GLU A N 1
ATOM 780 C CA . GLU A 1 98 ? -8.241 3.146 18.074 1.00 98.81 98 GLU A CA 1
ATOM 781 C C . GLU A 1 98 ? -8.227 2.463 16.702 1.00 98.81 98 GLU A C 1
ATOM 783 O O . GLU A 1 98 ? -7.340 2.727 15.888 1.00 98.81 98 GLU A O 1
ATOM 788 N N . ILE A 1 99 ? -9.248 1.657 16.391 1.00 98.69 99 ILE A N 1
ATOM 789 C CA . ILE A 1 99 ? -9.391 1.010 15.079 1.00 98.69 99 ILE A CA 1
ATOM 790 C C . ILE A 1 99 ? -9.474 2.061 13.963 1.00 98.69 99 ILE A C 1
ATOM 792 O O . ILE A 1 99 ? -8.779 1.955 12.952 1.00 98.69 99 ILE A O 1
ATOM 796 N N . LYS A 1 100 ? -10.286 3.112 14.142 1.00 98.75 100 LYS A N 1
ATOM 797 C CA . LYS A 1 100 ? -10.416 4.197 13.156 1.00 98.75 100 LYS A CA 1
ATOM 798 C C . LYS A 1 100 ? -9.099 4.954 12.951 1.00 98.75 100 LYS A C 1
ATOM 800 O O . LYS A 1 100 ? -8.760 5.293 11.815 1.00 98.75 100 LYS A O 1
ATOM 805 N N . ALA A 1 101 ? -8.366 5.221 14.031 1.00 98.69 101 ALA A N 1
ATOM 806 C CA . ALA A 1 101 ? -7.055 5.857 13.962 1.00 98.69 101 ALA A CA 1
ATOM 807 C C . ALA A 1 101 ? -6.053 4.979 13.195 1.00 98.69 101 ALA A C 1
ATOM 809 O O . ALA A 1 101 ? -5.355 5.484 12.319 1.00 98.69 101 ALA A O 1
ATOM 810 N N . SER A 1 102 ? -6.051 3.667 13.451 1.00 98.75 102 SER A N 1
ATOM 811 C CA . SER A 1 102 ? -5.188 2.711 12.749 1.00 98.75 102 SER A CA 1
ATOM 812 C C . SER A 1 102 ? -5.482 2.650 11.245 1.00 98.75 102 SER A C 1
ATOM 814 O O . SER A 1 102 ? -4.547 2.717 10.449 1.00 98.75 102 SER A O 1
ATOM 816 N N . TYR A 1 103 ? -6.758 2.619 10.836 1.00 98.69 103 TYR A N 1
ATOM 817 C CA . TYR A 1 103 ? -7.126 2.707 9.415 1.00 98.69 103 TYR A CA 1
ATOM 818 C C . TYR A 1 103 ? -6.628 4.003 8.770 1.00 98.69 103 TYR A C 1
ATOM 820 O O . TYR A 1 103 ? -6.004 3.958 7.717 1.00 98.69 103 TYR A O 1
ATOM 828 N N . THR A 1 104 ? -6.815 5.142 9.442 1.00 98.56 104 THR A N 1
ATOM 829 C CA . THR A 1 104 ? -6.359 6.445 8.930 1.00 98.56 104 THR A CA 1
ATOM 830 C C . THR A 1 104 ? -4.834 6.484 8.766 1.00 98.56 104 THR A C 1
ATOM 832 O O . THR A 1 104 ? -4.317 7.040 7.800 1.00 98.56 104 THR A O 1
ATOM 835 N N . GLU A 1 105 ? -4.083 5.894 9.699 1.00 98.75 105 GLU A N 1
ATOM 836 C CA . GLU A 1 105 ? -2.625 5.798 9.598 1.00 98.75 105 GLU A CA 1
ATOM 837 C C . GLU A 1 105 ? -2.186 4.897 8.433 1.00 98.75 105 GLU A C 1
ATOM 839 O O . GLU A 1 105 ? -1.233 5.228 7.723 1.00 98.75 105 GLU A O 1
ATOM 844 N N . LEU A 1 106 ? -2.874 3.770 8.228 1.00 98.81 106 LEU A N 1
ATOM 845 C CA . LEU A 1 106 ? -2.601 2.858 7.118 1.00 98.81 106 LEU A CA 1
ATOM 846 C C . LEU A 1 106 ? -2.895 3.505 5.763 1.00 98.81 106 LEU A C 1
ATOM 848 O O . LEU A 1 106 ? -2.043 3.413 4.882 1.00 98.81 106 LEU A O 1
ATOM 852 N N . ASP A 1 107 ? -4.018 4.207 5.621 1.00 98.75 107 ASP A N 1
ATOM 853 C CA . ASP A 1 107 ? -4.364 4.938 4.396 1.00 98.75 107 ASP A CA 1
ATOM 854 C C . ASP A 1 107 ? -3.286 5.981 4.067 1.00 98.75 107 ASP A C 1
ATOM 856 O O . ASP A 1 107 ? -2.720 5.972 2.976 1.00 98.75 107 ASP A O 1
ATOM 860 N N . ASN A 1 108 ? -2.867 6.782 5.053 1.00 98.62 108 ASN A N 1
ATOM 861 C CA . ASN A 1 108 ? -1.779 7.750 4.871 1.00 98.62 108 ASN A CA 1
ATOM 862 C C . ASN A 1 108 ? -0.450 7.087 4.459 1.00 98.62 108 ASN A C 1
ATOM 864 O O . ASN A 1 108 ? 0.322 7.644 3.672 1.00 98.62 108 ASN A O 1
ATOM 868 N N . LYS A 1 109 ? -0.140 5.904 5.009 1.00 98.81 109 LYS A N 1
ATOM 869 C CA . LYS A 1 109 ? 1.054 5.133 4.629 1.00 98.81 109 LYS A CA 1
ATOM 870 C C . LYS A 1 109 ? 0.960 4.636 3.188 1.00 98.81 109 LYS A C 1
ATOM 872 O O . LYS A 1 109 ? 1.963 4.704 2.477 1.00 98.81 109 LYS A O 1
ATOM 877 N N . ILE A 1 110 ? -0.212 4.164 2.765 1.00 98.69 110 ILE A N 1
ATOM 878 C CA . ILE A 1 110 ? -0.476 3.724 1.390 1.00 98.69 110 ILE A CA 1
ATOM 879 C C . ILE A 1 110 ? -0.308 4.902 0.427 1.00 98.69 110 ILE A C 1
ATOM 881 O O . ILE A 1 110 ? 0.503 4.803 -0.494 1.00 98.69 110 ILE A O 1
ATOM 885 N N . ASP A 1 111 ? -0.949 6.038 0.706 1.00 98.75 111 ASP A N 1
ATOM 886 C CA . ASP A 1 111 ? -0.859 7.251 -0.114 1.00 98.75 111 ASP A CA 1
ATOM 887 C C . ASP A 1 111 ? 0.592 7.728 -0.270 1.00 98.75 111 ASP A C 1
ATOM 889 O O . ASP A 1 111 ? 1.037 8.119 -1.352 1.00 98.75 111 ASP A O 1
ATOM 893 N N . ASN A 1 112 ? 1.380 7.682 0.807 1.00 98.75 112 ASN A N 1
ATOM 894 C CA . ASN A 1 112 ? 2.790 8.061 0.756 1.00 98.75 112 ASN A CA 1
ATOM 895 C C . ASN A 1 112 ? 3.610 7.097 -0.122 1.00 98.75 112 ASN A C 1
ATOM 897 O O . ASN A 1 112 ? 4.459 7.529 -0.907 1.00 98.75 112 ASN A O 1
ATOM 901 N N . VAL A 1 113 ? 3.370 5.787 -0.021 1.00 98.81 113 VAL A N 1
ATOM 902 C CA . VAL A 1 113 ? 4.044 4.796 -0.875 1.00 98.81 113 VAL A CA 1
ATOM 903 C C . VAL A 1 113 ? 3.668 5.000 -2.342 1.00 98.81 113 VAL A C 1
ATOM 905 O O . VAL A 1 113 ? 4.563 5.027 -3.189 1.00 98.81 113 VAL A O 1
ATOM 908 N N . GLU A 1 114 ? 2.386 5.201 -2.644 1.00 98.81 114 GLU A N 1
ATOM 909 C CA . GLU A 1 114 ? 1.899 5.434 -4.004 1.00 98.81 114 GLU A CA 1
ATOM 910 C C . GLU A 1 114 ? 2.529 6.690 -4.622 1.00 98.81 114 GLU A C 1
ATOM 912 O O . GLU A 1 114 ? 3.100 6.629 -5.712 1.00 98.81 114 GLU A O 1
ATOM 917 N N . ASN A 1 115 ? 2.543 7.805 -3.888 1.00 98.62 115 ASN A N 1
ATOM 918 C CA . ASN A 1 115 ? 3.174 9.046 -4.340 1.00 98.62 115 ASN A CA 1
ATOM 919 C C . ASN A 1 115 ? 4.678 8.878 -4.602 1.00 98.62 115 ASN A C 1
ATOM 921 O O . ASN A 1 115 ? 5.197 9.346 -5.618 1.00 98.62 115 ASN A O 1
ATOM 925 N N . ASN A 1 116 ? 5.393 8.169 -3.725 1.00 98.69 116 ASN A N 1
ATOM 926 C CA . ASN A 1 116 ? 6.817 7.896 -3.924 1.00 98.69 116 ASN A CA 1
ATOM 927 C C . ASN A 1 116 ? 7.080 7.024 -5.157 1.00 98.69 116 ASN A C 1
ATOM 929 O O . ASN A 1 116 ? 8.048 7.266 -5.883 1.00 98.69 116 ASN A O 1
ATOM 933 N N . LEU A 1 117 ? 6.244 6.012 -5.402 1.00 98.81 117 LEU A N 1
ATOM 934 C CA . LEU A 1 117 ? 6.357 5.163 -6.587 1.00 98.81 117 LEU A CA 1
ATOM 935 C C . LEU A 1 117 ? 6.060 5.950 -7.865 1.00 98.81 117 LEU A C 1
ATOM 937 O O . LEU A 1 117 ? 6.849 5.868 -8.804 1.00 98.81 117 LEU A O 1
ATOM 941 N N . ASN A 1 118 ? 5.006 6.767 -7.877 1.00 98.69 118 ASN A N 1
ATOM 942 C CA . ASN A 1 118 ? 4.668 7.628 -9.011 1.00 98.69 118 ASN A CA 1
ATOM 943 C C . ASN A 1 118 ? 5.815 8.588 -9.358 1.00 98.69 118 ASN A C 1
ATOM 945 O O . ASN A 1 118 ? 6.209 8.680 -10.521 1.00 98.69 118 ASN A O 1
ATOM 949 N N . ASN A 1 119 ? 6.432 9.219 -8.354 1.00 98.69 119 ASN A N 1
ATOM 950 C CA . ASN A 1 119 ? 7.596 10.085 -8.562 1.00 98.69 119 ASN A CA 1
ATOM 951 C C . ASN A 1 119 ? 8.796 9.321 -9.142 1.00 98.69 119 ASN A C 1
ATOM 953 O O . ASN A 1 119 ? 9.446 9.795 -10.072 1.00 98.69 119 ASN A O 1
ATOM 957 N N . LYS A 1 120 ? 9.091 8.119 -8.627 1.00 98.75 120 LYS A N 1
ATOM 958 C CA . LYS A 1 120 ? 10.175 7.277 -9.164 1.00 98.75 120 LYS A CA 1
ATOM 959 C C . LYS A 1 120 ? 9.915 6.867 -10.612 1.00 98.75 120 LYS A C 1
ATOM 961 O O . LYS A 1 120 ? 10.842 6.896 -11.418 1.00 98.75 120 LYS A O 1
ATOM 966 N N . ILE A 1 121 ? 8.676 6.507 -10.942 1.00 98.75 121 ILE A N 1
ATOM 967 C CA . ILE A 1 121 ? 8.274 6.143 -12.304 1.00 98.75 121 ILE A CA 1
ATOM 968 C C . ILE A 1 121 ? 8.459 7.332 -13.251 1.00 98.75 121 ILE A C 1
ATOM 970 O O . ILE A 1 121 ? 9.028 7.160 -14.329 1.00 98.75 121 ILE A O 1
ATOM 974 N N . GLU A 1 122 ? 8.038 8.536 -12.856 1.00 98.81 122 GLU A N 1
ATOM 975 C CA . GLU A 1 122 ? 8.170 9.718 -13.714 1.00 98.81 122 GLU A CA 1
ATOM 976 C C . GLU A 1 122 ? 9.634 10.141 -13.909 1.00 98.81 122 GLU A C 1
ATOM 978 O O . GLU A 1 122 ? 10.021 10.524 -15.016 1.00 98.81 122 GLU A O 1
ATOM 983 N N . ASN A 1 123 ? 10.475 9.988 -12.881 1.00 98.69 123 ASN A N 1
ATOM 984 C CA . ASN A 1 123 ? 11.916 10.214 -13.003 1.00 98.69 123 ASN A CA 1
ATOM 985 C C . ASN A 1 123 ? 12.546 9.257 -14.024 1.00 98.69 123 ASN A C 1
ATOM 987 O O . ASN A 1 123 ? 13.160 9.717 -14.984 1.00 98.69 123 ASN A O 1
ATOM 991 N N . VAL A 1 124 ? 12.310 7.945 -13.890 1.00 98.88 124 VAL A N 1
ATOM 992 C CA . VAL A 1 124 ? 12.807 6.939 -14.849 1.00 98.88 124 VAL A CA 1
ATOM 993 C C . VAL A 1 124 ? 12.290 7.223 -16.260 1.00 98.88 124 VAL A C 1
ATOM 995 O O . VAL A 1 124 ? 13.034 7.136 -17.235 1.00 98.88 124 VAL A O 1
ATOM 998 N N . ARG A 1 125 ? 11.016 7.607 -16.396 1.00 98.81 125 ARG A N 1
ATOM 999 C CA . ARG A 1 125 ? 10.431 7.971 -17.691 1.00 98.81 125 ARG A CA 1
ATOM 1000 C C . ARG A 1 125 ? 11.132 9.176 -18.319 1.00 98.81 125 ARG A C 1
ATOM 1002 O O . ARG A 1 125 ? 11.317 9.203 -19.536 1.00 98.81 125 ARG A O 1
ATOM 1009 N N . THR A 1 126 ? 11.478 10.174 -17.514 1.00 98.69 126 THR A N 1
ATOM 1010 C CA . THR A 1 126 ? 12.160 11.390 -17.969 1.00 98.69 126 THR A CA 1
ATOM 1011 C C . THR A 1 126 ? 13.599 11.097 -18.382 1.00 98.69 126 THR A C 1
ATOM 1013 O O . THR A 1 126 ? 14.013 11.540 -19.453 1.00 98.69 126 THR A O 1
ATOM 1016 N N . GLU A 1 127 ? 14.324 10.300 -17.596 1.00 98.81 127 GLU A N 1
ATOM 1017 C CA . GLU A 1 127 ? 15.682 9.842 -17.918 1.00 98.81 127 GLU A CA 1
ATOM 1018 C C . GLU A 1 127 ? 15.704 9.058 -19.235 1.00 98.81 127 GLU A C 1
ATOM 1020 O O . GLU A 1 127 ? 16.433 9.420 -20.154 1.00 98.81 127 GLU A O 1
ATOM 1025 N N . LEU A 1 128 ? 14.814 8.073 -19.401 1.00 98.81 128 LEU A N 1
ATOM 1026 C CA . LEU A 1 128 ? 14.733 7.293 -20.640 1.00 98.81 128 LEU A CA 1
ATOM 1027 C C . LEU A 1 128 ? 14.389 8.151 -21.865 1.00 98.81 128 LEU A C 1
ATOM 1029 O O . LEU A 1 128 ? 14.920 7.920 -22.949 1.00 98.81 128 LEU A O 1
ATOM 1033 N N . LYS A 1 129 ? 13.519 9.160 -21.723 1.00 98.81 129 LYS A N 1
ATOM 1034 C CA . LYS A 1 129 ? 13.246 10.115 -22.813 1.00 98.81 129 LYS A CA 1
ATOM 1035 C C . LYS A 1 129 ? 14.487 10.926 -23.188 1.00 98.81 129 LYS A C 1
ATOM 1037 O O . LYS A 1 129 ? 14.677 11.207 -24.371 1.00 98.81 129 LYS A O 1
ATOM 1042 N N . ALA A 1 130 ? 15.295 11.328 -22.207 1.00 98.69 130 ALA A N 1
ATOM 1043 C CA . ALA A 1 130 ? 16.535 12.054 -22.453 1.00 98.69 130 ALA A CA 1
ATOM 1044 C C . ALA A 1 130 ? 17.559 11.166 -23.176 1.00 98.69 130 ALA A C 1
ATOM 1046 O O . ALA A 1 130 ? 18.089 11.581 -24.205 1.00 98.69 130 ALA A O 1
ATOM 1047 N N . ASP A 1 131 ? 17.741 9.927 -22.715 1.00 98.81 131 ASP A N 1
ATOM 1048 C CA . ASP A 1 131 ? 18.638 8.952 -23.345 1.00 98.81 131 ASP A CA 1
ATOM 1049 C C . ASP A 1 131 ? 18.244 8.661 -24.799 1.00 98.81 131 ASP A C 1
ATOM 1051 O O . ASP A 1 131 ? 19.104 8.646 -25.682 1.00 98.81 131 ASP A O 1
ATOM 1055 N N . ILE A 1 132 ? 16.945 8.481 -25.076 1.00 98.81 132 ILE A N 1
ATOM 1056 C CA . ILE A 1 132 ? 16.438 8.296 -26.445 1.00 98.81 132 ILE A CA 1
ATOM 1057 C C . ILE A 1 132 ? 16.793 9.508 -27.311 1.00 98.81 132 ILE A C 1
ATOM 1059 O O . ILE A 1 132 ? 17.348 9.343 -28.394 1.00 98.81 132 ILE A O 1
ATOM 1063 N N . ARG A 1 133 ? 16.552 10.729 -26.820 1.00 98.75 133 ARG A N 1
ATOM 1064 C CA . ARG A 1 133 ? 16.865 11.955 -27.567 1.00 98.75 133 ARG A CA 1
ATOM 10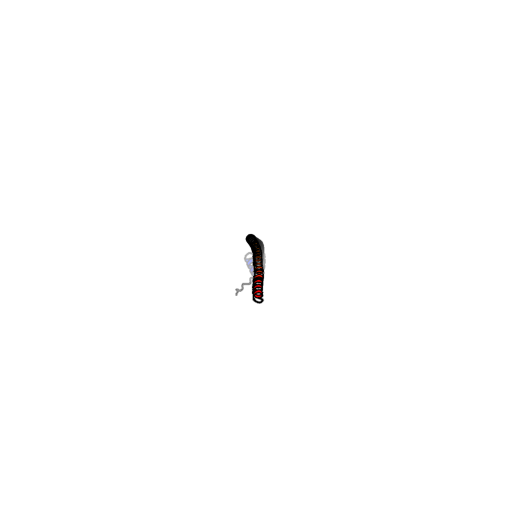65 C C . ARG A 1 133 ? 18.362 12.090 -27.855 1.00 98.75 133 ARG A C 1
ATOM 1067 O O . ARG A 1 133 ? 18.752 12.553 -28.925 1.00 98.75 133 ARG A O 1
ATOM 1074 N N . ASP A 1 134 ? 19.211 11.711 -26.908 1.00 98.81 134 ASP A N 1
ATOM 1075 C CA . ASP A 1 134 ? 20.660 11.742 -27.089 1.00 98.81 134 ASP A CA 1
ATOM 1076 C C . ASP A 1 134 ? 21.140 10.698 -28.104 1.00 98.81 134 ASP A C 1
ATOM 1078 O O . ASP A 1 134 ? 22.073 10.971 -28.868 1.00 98.81 134 ASP A O 1
ATOM 1082 N N . LEU A 1 135 ? 20.501 9.526 -28.151 1.00 98.81 135 LEU A N 1
ATOM 1083 C CA . LEU A 1 135 ? 20.739 8.525 -29.188 1.00 98.81 135 LEU A CA 1
ATOM 1084 C C . LEU A 1 135 ? 20.283 9.014 -30.566 1.00 98.81 135 LEU A C 1
ATOM 1086 O O . LEU A 1 135 ? 21.076 8.924 -31.503 1.00 98.81 135 LEU A O 1
ATOM 1090 N N . ASP A 1 136 ? 19.090 9.599 -30.681 1.00 98.75 136 ASP A N 1
ATOM 1091 C CA . ASP A 1 136 ? 18.586 10.180 -31.934 1.00 98.75 136 ASP A CA 1
ATOM 1092 C C . ASP A 1 136 ? 19.563 11.237 -32.477 1.00 98.75 136 ASP A C 1
ATOM 1094 O O . ASP A 1 136 ? 20.009 11.155 -33.621 1.00 98.75 136 ASP A O 1
ATOM 1098 N N . ASN A 1 137 ? 20.032 12.154 -31.622 1.00 98.62 137 ASN A N 1
ATOM 1099 C CA . ASN A 1 137 ? 21.032 13.162 -31.996 1.00 98.62 137 ASN A CA 1
ATOM 1100 C C . ASN A 1 137 ? 22.363 12.550 -32.476 1.00 98.62 137 ASN A C 1
ATOM 1102 O O . ASN A 1 137 ? 23.047 13.113 -33.337 1.00 98.62 137 ASN A O 1
ATOM 1106 N N . LYS A 1 138 ? 22.799 11.429 -31.881 1.00 98.81 138 LYS A N 1
ATOM 1107 C CA . LYS A 1 138 ? 24.013 10.717 -32.318 1.00 98.81 138 LYS A CA 1
ATOM 1108 C C . LYS A 1 138 ? 23.802 10.056 -33.677 1.00 98.81 138 LYS A C 1
ATOM 1110 O O . LYS A 1 138 ? 24.705 10.128 -34.509 1.00 98.81 138 LYS A O 1
ATOM 1115 N N . ILE A 1 139 ? 22.635 9.452 -33.900 1.00 98.75 139 ILE A N 1
ATOM 1116 C CA . ILE A 1 139 ? 22.260 8.842 -35.179 1.00 98.75 139 ILE A CA 1
ATOM 1117 C C . ILE A 1 139 ? 22.242 9.909 -36.276 1.00 98.75 139 ILE A C 1
ATOM 1119 O O . ILE A 1 139 ? 22.944 9.740 -37.270 1.00 98.75 139 ILE A O 1
ATOM 1123 N N . GLU A 1 140 ? 21.577 11.046 -36.061 1.00 98.75 140 GLU A N 1
ATOM 1124 C CA . GLU A 1 140 ? 21.527 12.148 -37.035 1.00 98.75 140 GLU A CA 1
ATOM 1125 C C . GLU A 1 140 ? 22.927 12.643 -37.437 1.00 98.75 140 GLU A C 1
ATOM 1127 O O . GLU A 1 140 ? 23.205 12.882 -38.615 1.00 98.75 140 GLU A O 1
ATOM 1132 N N . LYS A 1 141 ? 23.851 12.765 -36.473 1.00 98.69 141 LYS A N 1
ATOM 1133 C CA . LYS A 1 141 ? 25.245 13.155 -36.754 1.00 98.69 141 LYS A CA 1
ATOM 1134 C C . LYS A 1 141 ? 25.980 12.121 -37.602 1.00 98.69 141 LYS A C 1
ATOM 1136 O O . LYS A 1 141 ? 26.721 12.504 -38.507 1.00 98.69 141 LYS A O 1
ATOM 1141 N N . ILE A 1 142 ? 25.798 10.833 -37.309 1.00 98.75 142 ILE A N 1
ATOM 1142 C CA . ILE A 1 142 ? 26.394 9.742 -38.091 1.00 98.75 142 ILE A CA 1
ATOM 1143 C C . ILE A 1 142 ? 25.823 9.747 -39.511 1.00 98.75 142 ILE A C 1
ATOM 1145 O O . ILE A 1 142 ? 26.591 9.689 -40.468 1.00 98.75 142 ILE A O 1
ATOM 1149 N N . GLU A 1 143 ? 24.505 9.870 -39.664 1.00 98.81 143 GLU A N 1
ATOM 1150 C CA . GLU A 1 143 ? 23.846 9.934 -40.972 1.00 98.81 143 GLU A CA 1
ATOM 1151 C C . GLU A 1 143 ? 24.341 11.123 -41.804 1.00 98.81 143 GLU A C 1
ATOM 1153 O O . GLU A 1 143 ? 24.658 10.965 -42.986 1.00 98.81 143 GLU A O 1
ATOM 1158 N N . ALA A 1 144 ? 24.470 12.303 -41.191 1.00 98.44 144 ALA A N 1
ATOM 1159 C CA . ALA A 1 144 ? 25.015 13.485 -41.851 1.00 98.44 144 ALA A CA 1
ATOM 1160 C C . ALA A 1 144 ? 26.475 13.280 -42.291 1.00 98.44 144 ALA A C 1
ATOM 1162 O O . ALA A 1 144 ? 26.829 13.634 -43.420 1.00 98.44 144 ALA A O 1
ATOM 1163 N N . GLY A 1 145 ? 27.302 12.675 -41.431 1.00 98.50 145 GLY A N 1
ATOM 1164 C CA . GLY A 1 145 ? 28.689 12.323 -41.742 1.00 98.50 145 GLY A CA 1
ATOM 1165 C C . GLY A 1 145 ? 28.786 11.359 -42.924 1.00 98.50 145 GLY A C 1
ATOM 1166 O O . GLY A 1 145 ? 29.421 11.676 -43.927 1.00 98.50 145 GLY A O 1
ATOM 1167 N N . LEU A 1 146 ? 28.058 10.240 -42.871 1.00 98.69 146 LEU A N 1
ATOM 1168 C CA . LEU A 1 146 ? 28.025 9.250 -43.952 1.00 98.69 146 LEU A CA 1
ATOM 1169 C C . LEU A 1 146 ? 27.528 9.849 -45.271 1.00 98.69 146 LEU A C 1
ATOM 1171 O O . LEU A 1 146 ? 28.072 9.548 -46.332 1.00 98.69 146 LEU A O 1
ATOM 1175 N N . LYS A 1 147 ? 26.520 10.727 -45.229 1.00 98.62 147 LYS A N 1
ATOM 1176 C CA . LYS A 1 147 ? 26.027 11.424 -46.423 1.00 98.62 147 LYS A CA 1
ATOM 1177 C C . LYS A 1 147 ? 27.105 12.311 -47.051 1.00 98.62 147 LYS A C 1
ATOM 1179 O O . LYS A 1 147 ? 27.211 12.349 -48.277 1.00 98.62 147 LYS A O 1
ATOM 1184 N N . SER A 1 148 ? 27.896 13.003 -46.230 1.00 98.50 148 SER A N 1
ATOM 1185 C CA . SER A 1 148 ? 29.032 13.808 -46.688 1.00 98.50 148 SER A CA 1
ATOM 1186 C C . SER A 1 148 ? 30.123 12.937 -47.315 1.00 98.50 148 SER A C 1
ATOM 1188 O O . SER A 1 148 ? 30.569 13.222 -48.427 1.00 98.50 148 SER A O 1
ATOM 1190 N N . ASP A 1 149 ? 30.502 11.844 -46.652 1.00 98.69 149 ASP A N 1
ATOM 1191 C CA . ASP A 1 149 ? 31.530 10.920 -47.143 1.00 98.69 149 ASP A CA 1
ATOM 1192 C C . ASP A 1 149 ? 31.125 10.292 -48.485 1.00 98.69 149 ASP A C 1
ATOM 1194 O O . ASP A 1 149 ? 31.900 10.297 -49.443 1.00 98.69 149 ASP A O 1
ATOM 1198 N N . ILE A 1 150 ? 29.871 9.836 -48.604 1.00 98.69 150 ILE A N 1
ATOM 1199 C CA . ILE A 1 150 ? 29.316 9.300 -49.857 1.00 98.69 150 ILE A CA 1
ATOM 1200 C C . ILE A 1 150 ? 29.349 10.352 -50.971 1.00 98.69 150 ILE A C 1
ATOM 1202 O O . ILE A 1 150 ? 29.667 10.020 -52.117 1.00 98.69 150 ILE A O 1
ATOM 1206 N N . ALA A 1 151 ? 29.032 11.615 -50.668 1.00 98.44 151 ALA A N 1
ATOM 1207 C CA . ALA A 1 151 ? 29.090 12.696 -51.649 1.00 98.44 151 ALA A CA 1
ATOM 1208 C C . ALA A 1 151 ? 30.529 12.960 -52.124 1.00 98.44 151 ALA A C 1
ATOM 1210 O O . ALA A 1 151 ? 30.751 13.108 -53.328 1.00 98.44 151 ALA A O 1
ATOM 1211 N N . SER A 1 152 ? 31.504 12.951 -51.207 1.00 98.62 152 SER A N 1
ATOM 1212 C CA . SER A 1 152 ? 32.928 13.097 -51.536 1.00 98.62 152 SER A CA 1
ATOM 1213 C C . SER A 1 152 ? 33.407 11.975 -52.458 1.00 98.62 152 SER A C 1
ATOM 1215 O O . SER A 1 152 ? 33.921 12.245 -53.544 1.00 98.62 152 SER A O 1
ATOM 1217 N N . VAL A 1 153 ? 33.144 10.716 -52.088 1.00 98.69 153 VAL A N 1
ATOM 1218 C CA . VAL A 1 153 ? 33.499 9.543 -52.905 1.00 98.69 153 VAL A CA 1
ATOM 1219 C C . VAL A 1 153 ? 32.813 9.595 -54.271 1.00 98.69 153 VAL A C 1
ATOM 1221 O O . VAL A 1 153 ? 33.435 9.313 -55.293 1.00 98.69 153 VAL A O 1
ATOM 1224 N N . SER A 1 154 ? 31.540 9.998 -54.325 1.00 98.56 154 SER A N 1
ATOM 1225 C CA . SER A 1 154 ? 30.812 10.142 -55.593 1.00 98.56 154 SER A CA 1
ATOM 1226 C C . SER A 1 154 ? 31.469 11.171 -56.519 1.00 98.56 154 SER A C 1
ATOM 1228 O O . SER A 1 154 ? 31.558 10.939 -57.727 1.00 98.56 154 SER A O 1
ATOM 1230 N N . ASN A 1 155 ? 31.964 12.283 -55.966 1.00 98.12 155 ASN A N 1
ATOM 1231 C CA . ASN A 1 155 ? 32.695 13.297 -56.719 1.00 98.12 155 ASN A CA 1
ATOM 1232 C C . ASN A 1 155 ? 34.058 12.781 -57.212 1.00 98.12 155 ASN A C 1
ATOM 1234 O O . ASN A 1 155 ? 34.383 12.948 -58.387 1.00 98.12 155 ASN A O 1
ATOM 1238 N N . GLU A 1 156 ? 34.829 12.102 -56.359 1.00 98.56 156 GLU A N 1
ATOM 1239 C CA . GLU A 1 156 ? 36.105 11.484 -56.750 1.00 98.56 156 GLU A CA 1
ATOM 1240 C C . GLU A 1 156 ? 35.922 10.461 -57.879 1.00 98.56 156 GLU A C 1
ATOM 1242 O O . GLU A 1 156 ? 36.633 10.504 -58.884 1.00 98.56 156 GLU A O 1
ATOM 1247 N N . VAL A 1 157 ? 34.911 9.591 -57.781 1.00 98.50 157 VAL A N 1
AT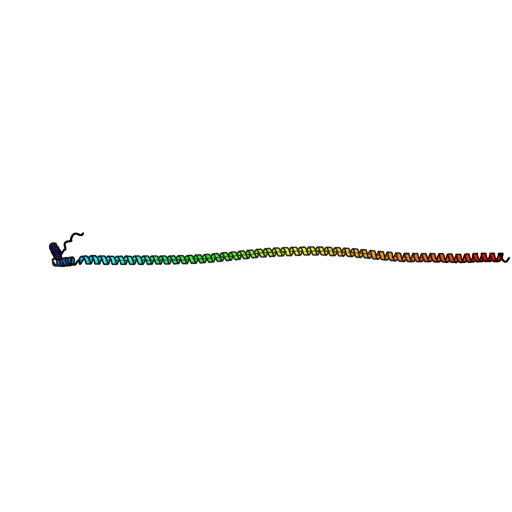OM 1248 C CA . VAL A 1 157 ? 34.574 8.626 -58.840 1.00 98.50 157 VAL A CA 1
ATOM 1249 C C . VAL A 1 157 ? 34.202 9.334 -60.146 1.00 98.50 157 VAL A C 1
ATOM 1251 O O . VAL A 1 157 ? 34.574 8.863 -61.223 1.00 98.50 157 VAL A O 1
ATOM 1254 N N . ALA A 1 158 ? 33.486 10.460 -60.085 1.00 98.31 158 ALA A N 1
ATOM 1255 C CA . ALA A 1 158 ? 33.147 11.242 -61.272 1.00 98.31 158 ALA A CA 1
ATOM 1256 C C . ALA A 1 158 ? 34.395 11.834 -61.953 1.00 98.31 158 ALA A C 1
ATOM 1258 O O . ALA A 1 158 ? 34.498 11.784 -63.181 1.00 98.31 158 ALA A O 1
ATOM 1259 N N . LEU A 1 159 ? 35.360 12.333 -61.173 1.00 98.12 159 LEU A N 1
ATOM 1260 C CA . LEU A 1 159 ? 36.641 12.825 -61.688 1.00 98.12 159 LEU A CA 1
ATOM 1261 C C . LEU A 1 159 ? 37.458 11.700 -62.333 1.00 98.12 159 LEU A C 1
ATOM 1263 O O . LEU A 1 159 ? 37.869 11.835 -63.482 1.00 98.12 159 LEU A O 1
ATOM 1267 N N . VAL A 1 160 ? 37.592 10.552 -61.661 1.00 98.50 160 VAL A N 1
ATOM 1268 C CA . VAL A 1 160 ? 38.300 9.380 -62.208 1.00 98.50 160 VAL A CA 1
ATOM 1269 C C . VAL A 1 160 ? 37.667 8.899 -63.516 1.00 98.50 160 VAL A C 1
ATOM 1271 O O . VAL A 1 160 ? 38.379 8.553 -64.458 1.00 98.50 160 VAL A O 1
ATOM 1274 N N . ARG A 1 161 ? 36.331 8.896 -63.618 1.00 98.38 161 ARG A N 1
ATOM 1275 C CA . ARG A 1 161 ? 35.635 8.567 -64.876 1.00 98.38 161 ARG A CA 1
ATOM 1276 C C . ARG A 1 161 ? 36.003 9.538 -65.999 1.00 98.38 161 ARG A C 1
ATOM 1278 O O . ARG A 1 161 ? 36.279 9.088 -67.106 1.00 98.38 161 ARG A O 1
ATOM 1285 N N . LYS A 1 162 ? 36.062 10.842 -65.710 1.00 98.00 162 LYS A N 1
ATOM 1286 C CA . LYS A 1 162 ? 36.466 11.865 -66.685 1.00 98.00 162 LYS A CA 1
ATOM 1287 C C . LYS A 1 162 ? 37.915 11.677 -67.142 1.00 98.00 162 LYS A C 1
ATOM 1289 O O . LYS A 1 162 ? 38.176 11.730 -68.341 1.00 98.00 162 LYS A O 1
ATOM 1294 N N . ASP A 1 163 ? 38.834 11.426 -66.213 1.00 98.12 163 ASP A N 1
ATOM 1295 C CA . ASP A 1 163 ? 40.242 11.178 -66.539 1.00 98.12 163 ASP A CA 1
ATOM 1296 C C . ASP A 1 163 ? 40.393 9.919 -67.405 1.00 98.12 163 ASP A C 1
ATOM 1298 O O . ASP A 1 163 ? 41.124 9.920 -68.395 1.00 98.12 163 ASP A O 1
ATOM 1302 N N . MET A 1 164 ? 39.632 8.863 -67.107 1.00 98.25 164 MET A N 1
ATOM 1303 C CA . MET A 1 164 ? 39.604 7.637 -67.909 1.00 98.25 164 MET A CA 1
ATOM 1304 C C . MET A 1 164 ? 39.077 7.868 -69.332 1.00 98.25 164 MET A C 1
ATOM 1306 O O . MET A 1 164 ? 39.604 7.284 -70.281 1.00 98.25 164 MET A O 1
ATOM 1310 N N . ASP A 1 165 ? 38.065 8.723 -69.501 1.00 98.06 165 ASP A N 1
ATOM 1311 C CA . ASP A 1 165 ? 37.543 9.099 -70.818 1.00 98.06 165 ASP A CA 1
ATOM 1312 C C . ASP A 1 165 ? 38.568 9.902 -71.635 1.00 98.06 165 ASP A C 1
ATOM 1314 O O . ASP A 1 165 ? 38.713 9.662 -72.838 1.00 98.06 165 ASP A O 1
ATOM 1318 N N . LEU A 1 166 ? 39.323 10.803 -70.995 1.00 97.75 166 LEU A N 1
ATOM 1319 C CA . LEU A 1 166 ? 40.428 11.527 -71.635 1.00 97.75 166 LEU A CA 1
ATOM 1320 C C . LEU A 1 166 ? 41.533 10.568 -72.088 1.00 97.75 166 LEU A C 1
ATOM 1322 O O . LEU A 1 166 ? 41.908 10.584 -73.259 1.00 97.75 166 LEU A O 1
ATOM 1326 N N . VAL A 1 167 ? 41.979 9.669 -71.205 1.00 98.31 167 VAL A N 1
ATOM 1327 C CA . VAL A 1 167 ? 42.981 8.643 -71.538 1.00 98.31 167 VAL A CA 1
ATOM 1328 C C . VAL A 1 167 ? 42.503 7.755 -72.689 1.00 98.31 167 VAL A C 1
ATOM 1330 O O . VAL A 1 167 ? 43.279 7.446 -73.595 1.00 98.31 167 VAL A O 1
ATOM 1333 N N . ARG A 1 168 ? 41.219 7.365 -72.707 1.00 98.19 168 ARG A N 1
ATOM 1334 C CA . ARG A 1 168 ? 40.639 6.599 -73.822 1.00 98.19 168 ARG A CA 1
ATOM 1335 C C . ARG A 1 168 ? 40.752 7.367 -75.140 1.00 98.19 168 ARG A C 1
ATOM 1337 O O . ARG A 1 168 ? 41.193 6.789 -76.131 1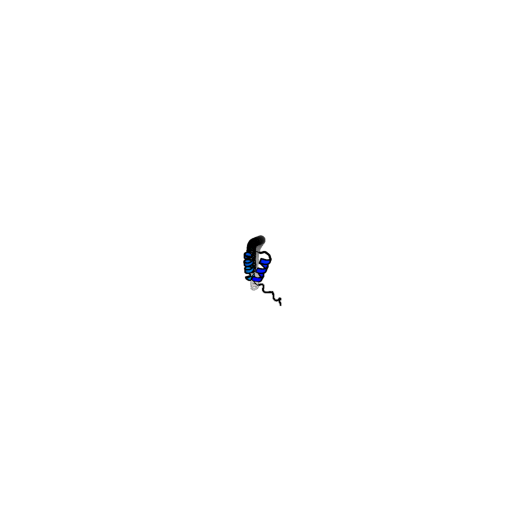.00 98.19 168 ARG A O 1
ATOM 1344 N N . LYS A 1 169 ? 40.406 8.656 -75.144 1.00 97.81 169 LYS A N 1
ATOM 1345 C CA . LYS A 1 169 ? 40.488 9.514 -76.332 1.00 97.81 169 LYS A CA 1
ATOM 1346 C C . LYS A 1 169 ? 41.930 9.699 -76.816 1.00 97.81 169 LYS A C 1
ATOM 1348 O O . LYS A 1 169 ? 42.180 9.594 -78.015 1.00 97.81 169 LYS A O 1
ATOM 1353 N N . ASP A 1 170 ? 42.878 9.907 -75.906 1.00 97.75 170 ASP A N 1
ATOM 1354 C CA . ASP A 1 170 ? 44.301 10.030 -76.247 1.00 97.75 170 ASP A CA 1
ATOM 1355 C C . ASP A 1 170 ? 44.845 8.733 -76.864 1.00 97.75 170 ASP A C 1
ATOM 1357 O O . ASP A 1 170 ? 45.567 8.768 -77.862 1.00 97.75 170 ASP A O 1
ATOM 1361 N N . MET A 1 171 ? 44.451 7.567 -76.337 1.00 98.12 171 MET A N 1
ATOM 1362 C CA . MET A 1 171 ? 44.796 6.274 -76.939 1.00 98.12 171 MET A CA 1
ATOM 1363 C C . MET A 1 171 ? 44.195 6.098 -78.338 1.00 98.12 171 MET A C 1
ATOM 1365 O O . MET A 1 171 ? 44.873 5.578 -79.226 1.00 98.12 171 MET A O 1
ATOM 1369 N N . GLU A 1 172 ? 42.948 6.525 -78.562 1.00 97.75 172 GLU A N 1
ATOM 1370 C CA . GLU A 1 172 ? 42.321 6.491 -79.889 1.00 97.75 172 GLU A CA 1
ATOM 1371 C C . GLU A 1 172 ? 43.065 7.381 -80.893 1.00 97.75 172 GLU A C 1
ATOM 1373 O O . GLU A 1 172 ? 43.353 6.928 -82.002 1.00 97.75 172 GLU A O 1
ATOM 1378 N N . ILE A 1 173 ? 43.446 8.600 -80.497 1.00 97.81 173 ILE A N 1
ATOM 1379 C CA . ILE A 1 173 ? 44.243 9.518 -81.327 1.00 97.81 173 ILE A CA 1
ATOM 1380 C C . ILE A 1 173 ? 45.609 8.903 -81.647 1.00 97.81 173 ILE A C 1
ATOM 1382 O O . ILE A 1 173 ? 45.986 8.822 -82.816 1.00 97.81 173 ILE A O 1
ATOM 1386 N N . ASN A 1 174 ? 46.326 8.406 -80.635 1.00 97.75 174 ASN A N 1
ATOM 1387 C CA . ASN A 1 174 ? 47.629 7.765 -80.820 1.00 97.75 174 ASN A CA 1
ATOM 1388 C C . ASN A 1 174 ? 47.540 6.556 -81.760 1.00 97.75 174 ASN A C 1
ATOM 1390 O O . ASN A 1 174 ? 48.405 6.366 -82.615 1.00 97.75 174 ASN A O 1
ATOM 1394 N N . LYS A 1 175 ? 46.473 5.755 -81.648 1.00 98.12 175 LYS A N 1
ATOM 1395 C CA . LYS A 1 175 ? 46.208 4.631 -82.554 1.00 98.12 175 LYS A CA 1
ATOM 1396 C C . LYS A 1 175 ? 45.985 5.103 -83.995 1.00 98.12 175 LYS A C 1
ATOM 1398 O O . LYS A 1 175 ? 46.505 4.475 -84.915 1.00 98.12 175 LYS A O 1
ATOM 1403 N N . MET A 1 176 ? 45.233 6.186 -84.211 1.00 97.38 176 MET A N 1
ATOM 1404 C CA . MET A 1 176 ? 45.026 6.765 -85.547 1.00 97.38 176 MET A CA 1
ATOM 1405 C C . MET A 1 176 ? 46.328 7.307 -86.147 1.00 97.38 176 MET A C 1
ATOM 1407 O O . MET A 1 176 ? 46.615 7.032 -87.312 1.00 97.38 176 MET A O 1
ATOM 1411 N N . GLU A 1 177 ? 47.129 8.024 -85.357 1.00 97.25 177 GLU A N 1
ATOM 1412 C CA . GLU A 1 177 ? 48.415 8.576 -85.796 1.00 97.25 177 GLU A CA 1
ATOM 1413 C C . GLU A 1 177 ? 49.402 7.463 -86.163 1.00 97.25 177 GLU A C 1
ATOM 1415 O O . GLU A 1 177 ? 49.974 7.480 -87.252 1.00 97.25 177 GLU A O 1
ATOM 1420 N N . LEU A 1 178 ? 49.534 6.435 -85.317 1.00 97.69 178 LEU A N 1
ATOM 1421 C CA . LEU A 1 178 ? 50.373 5.272 -85.612 1.00 97.69 178 LEU A CA 1
ATOM 1422 C C . LEU A 1 178 ? 49.925 4.566 -86.901 1.00 97.69 178 LEU A C 1
ATOM 1424 O O . LEU A 1 178 ? 50.758 4.240 -87.746 1.00 97.69 178 LEU A O 1
ATOM 1428 N N . ASN A 1 179 ? 48.614 4.371 -87.083 1.00 97.62 179 ASN A N 1
ATOM 1429 C CA . ASN A 1 179 ? 48.063 3.796 -88.312 1.00 97.62 179 ASN A CA 1
ATOM 1430 C C . ASN A 1 179 ? 48.396 4.656 -89.545 1.00 97.62 179 ASN A C 1
ATOM 1432 O O . ASN A 1 179 ? 48.805 4.119 -90.573 1.00 97.62 179 ASN A O 1
ATOM 1436 N N . SER A 1 180 ? 48.264 5.982 -89.446 1.00 97.31 180 SER A N 1
ATOM 1437 C CA . SER A 1 180 ? 48.612 6.930 -90.515 1.00 97.31 180 SER A CA 1
ATOM 1438 C C . SER A 1 180 ? 50.102 6.865 -90.877 1.00 97.31 180 SER A C 1
ATOM 1440 O O . SER A 1 180 ? 50.464 6.748 -92.054 1.00 97.31 180 SER A O 1
ATOM 1442 N N . GLN A 1 181 ? 50.982 6.859 -89.870 1.00 97.44 181 GLN A N 1
ATOM 1443 C CA . GLN A 1 181 ? 52.427 6.717 -90.056 1.00 97.44 181 GLN A CA 1
ATOM 1444 C C . GLN A 1 181 ? 52.786 5.389 -90.723 1.00 97.44 181 GLN A C 1
ATOM 1446 O O . GLN A 1 181 ? 53.592 5.372 -91.657 1.00 97.44 181 GLN A O 1
ATOM 1451 N N . LEU A 1 182 ? 52.154 4.291 -90.301 1.00 97.44 182 LEU A N 1
ATOM 1452 C CA . LEU A 1 182 ? 52.352 2.973 -90.895 1.00 97.44 182 LEU A CA 1
ATOM 1453 C C . LEU A 1 182 ? 51.935 2.965 -92.373 1.00 97.44 182 LEU A C 1
ATOM 1455 O O . LEU A 1 182 ? 52.735 2.566 -93.214 1.00 97.44 182 LEU A O 1
ATOM 1459 N N . ILE A 1 183 ? 50.765 3.517 -92.722 1.00 96.94 183 ILE A N 1
ATOM 1460 C CA . ILE A 1 183 ? 50.313 3.674 -94.121 1.00 96.94 183 ILE A CA 1
ATOM 1461 C C . ILE A 1 183 ? 51.318 4.493 -94.951 1.00 96.94 183 ILE A C 1
ATOM 1463 O O . ILE A 1 183 ? 51.636 4.145 -96.095 1.00 96.94 183 ILE A O 1
ATOM 1467 N N . LYS A 1 184 ? 51.858 5.580 -94.390 1.00 96.75 184 LYS A N 1
ATOM 1468 C CA . LYS A 1 184 ? 52.853 6.427 -95.066 1.00 96.75 184 LYS A CA 1
ATOM 1469 C C . LYS A 1 184 ? 54.171 5.686 -95.310 1.00 96.75 184 LYS A C 1
ATOM 1471 O O . LYS A 1 184 ? 54.750 5.809 -96.388 1.00 96.75 184 LYS A O 1
ATOM 1476 N N . ILE A 1 185 ? 54.641 4.902 -94.339 1.00 97.00 185 ILE A N 1
ATOM 1477 C CA . ILE A 1 185 ? 55.837 4.061 -94.489 1.00 97.00 185 ILE A CA 1
ATOM 1478 C C . ILE A 1 185 ? 55.589 2.981 -95.544 1.00 97.00 185 ILE A C 1
ATOM 1480 O O . ILE A 1 185 ? 56.403 2.840 -96.457 1.00 97.00 185 ILE A O 1
ATOM 1484 N N . THR A 1 186 ? 54.458 2.275 -95.471 1.00 95.94 186 THR A N 1
ATOM 1485 C CA . THR A 1 186 ? 54.077 1.239 -96.438 1.00 95.94 186 THR A CA 1
ATOM 1486 C C . THR A 1 186 ? 54.016 1.795 -97.861 1.00 95.94 186 THR A C 1
ATOM 1488 O O . THR A 1 186 ? 54.615 1.210 -98.757 1.00 95.94 186 THR A O 1
ATOM 1491 N N . SER A 1 187 ? 53.400 2.962 -98.079 1.00 95.25 187 SER A N 1
ATOM 1492 C CA . SER A 1 187 ? 53.326 3.587 -99.412 1.00 95.25 187 SER A CA 1
ATOM 1493 C C . SER A 1 187 ? 54.686 4.092 -99.924 1.00 95.25 187 SER A C 1
ATOM 1495 O O . SER A 1 187 ? 55.003 3.947 -101.110 1.00 95.25 187 SER A O 1
ATOM 1497 N N . LYS A 1 188 ? 55.547 4.632 -99.047 1.00 95.50 188 LYS A N 1
ATOM 1498 C CA . LYS A 1 188 ? 56.926 5.012 -99.409 1.00 95.50 188 LYS A CA 1
ATOM 1499 C C . LYS A 1 188 ? 57.769 3.791 -99.788 1.00 95.50 188 LYS A C 1
ATOM 1501 O O . LYS A 1 188 ? 58.528 3.841 -100.753 1.00 95.50 188 LYS A O 1
ATOM 1506 N N . LEU A 1 189 ? 57.627 2.692 -99.051 1.00 95.38 189 LEU A N 1
ATOM 1507 C CA . LEU A 1 189 ? 58.301 1.434 -99.351 1.00 95.38 189 LEU A CA 1
ATOM 1508 C C . LEU A 1 189 ? 57.800 0.841 -100.677 1.00 95.38 189 LEU A C 1
ATOM 1510 O O . LEU A 1 189 ? 58.609 0.470 -101.522 1.00 95.38 189 LEU A O 1
ATOM 1514 N N . GLU A 1 190 ? 56.484 0.830 -100.900 1.00 94.12 190 GLU A N 1
ATOM 1515 C CA . GLU A 1 190 ? 55.867 0.332 -102.133 1.00 94.12 190 GLU A CA 1
ATOM 1516 C C . GLU A 1 190 ? 56.309 1.136 -103.366 1.00 94.12 190 GLU A C 1
ATOM 1518 O O . GLU A 1 190 ? 56.681 0.558 -104.386 1.00 94.12 190 GLU A O 1
ATOM 1523 N N . SER A 1 191 ? 56.319 2.470 -103.281 1.00 93.81 191 SER A N 1
ATOM 1524 C CA . SER A 1 191 ? 56.802 3.341 -104.365 1.00 93.81 191 SER A CA 1
ATOM 1525 C C . SER A 1 191 ? 58.302 3.184 -104.629 1.00 93.81 191 SER A C 1
ATOM 1527 O O . SER A 1 191 ? 58.708 3.118 -105.790 1.00 93.81 191 SER A O 1
ATOM 1529 N N . SER A 1 192 ? 59.120 3.048 -103.579 1.00 94.38 192 SER A N 1
ATOM 1530 C CA . SER A 1 192 ? 60.545 2.727 -103.711 1.00 94.38 192 SER A CA 1
ATOM 1531 C C . SER A 1 192 ? 60.747 1.393 -104.425 1.00 94.38 192 SER A C 1
ATOM 1533 O O . SER A 1 192 ? 61.518 1.325 -105.382 1.00 94.38 192 SER A O 1
ATOM 1535 N N . PHE A 1 193 ? 60.026 0.340 -104.028 1.00 93.88 193 PHE A N 1
ATOM 1536 C CA . PHE A 1 193 ? 60.104 -0.949 -104.710 1.00 93.88 193 PHE A CA 1
ATOM 1537 C C . PHE A 1 193 ? 59.640 -0.857 -106.160 1.00 93.88 193 PHE A C 1
ATOM 1539 O O . PHE A 1 193 ? 60.336 -1.375 -107.025 1.00 93.88 193 PHE A O 1
ATOM 1546 N N . LYS A 1 194 ? 58.540 -0.152 -106.462 1.00 92.88 194 LYS A N 1
ATOM 1547 C CA . LYS A 1 194 ? 58.100 0.094 -107.849 1.00 92.88 194 LYS A CA 1
ATOM 1548 C C . LYS A 1 194 ? 59.201 0.751 -108.688 1.00 92.88 194 LYS A C 1
ATOM 1550 O O . LYS A 1 194 ? 59.442 0.305 -109.806 1.00 92.88 194 LYS A O 1
ATOM 1555 N N . LEU A 1 195 ? 59.903 1.751 -108.144 1.00 92.38 195 LEU A N 1
ATOM 1556 C CA . LEU A 1 195 ? 61.033 2.397 -108.820 1.00 92.38 195 LEU A CA 1
ATOM 1557 C C . LEU A 1 195 ? 62.200 1.423 -109.032 1.00 92.38 195 LEU A C 1
ATOM 1559 O O . LEU A 1 195 ? 62.738 1.356 -110.132 1.00 92.38 195 LEU A O 1
ATOM 1563 N N . HIS A 1 196 ? 62.576 0.647 -108.011 1.00 90.81 196 HIS A N 1
ATOM 1564 C CA . HIS A 1 196 ? 63.645 -0.348 -108.131 1.00 90.81 196 HIS A CA 1
ATOM 1565 C C . HIS A 1 196 ? 63.293 -1.439 -109.143 1.00 90.81 196 HIS A C 1
ATOM 1567 O O . HIS A 1 196 ? 64.119 -1.743 -109.993 1.00 90.81 196 HIS A O 1
ATOM 1573 N N . TYR A 1 197 ? 62.073 -1.980 -109.120 1.00 92.19 197 TYR A N 1
ATOM 1574 C CA . TYR A 1 197 ? 61.601 -2.935 -110.125 1.00 92.19 197 TYR A CA 1
ATOM 1575 C C . TYR A 1 197 ? 61.652 -2.342 -111.533 1.00 92.19 197 TYR A C 1
ATOM 1577 O O . TYR A 1 197 ? 62.104 -3.014 -112.459 1.00 92.19 197 TYR A O 1
ATOM 1585 N N . TRP A 1 198 ? 61.249 -1.079 -111.694 1.00 92.56 198 TRP A N 1
ATOM 1586 C CA . TRP A 1 198 ? 61.347 -0.379 -112.970 1.00 92.56 198 TRP A CA 1
ATOM 1587 C C . TRP A 1 198 ? 62.806 -0.222 -113.436 1.00 92.56 198 TRP A C 1
ATOM 1589 O O . TRP A 1 198 ? 63.120 -0.585 -114.567 1.00 92.56 198 TRP A O 1
ATOM 1599 N N . MET A 1 199 ? 63.719 0.221 -112.561 1.00 91.56 199 MET A N 1
ATOM 1600 C CA . MET A 1 199 ? 65.156 0.346 -112.858 1.00 91.56 199 MET A CA 1
ATOM 1601 C C . MET A 1 199 ? 65.820 -1.004 -113.151 1.00 91.56 199 MET A C 1
ATOM 1603 O O . MET A 1 199 ? 66.582 -1.125 -114.102 1.00 91.56 199 MET A O 1
ATOM 1607 N N . PHE A 1 200 ? 65.537 -2.047 -112.369 1.00 92.75 200 PHE A N 1
ATOM 1608 C CA . PHE A 1 200 ? 66.046 -3.387 -112.657 1.00 92.75 200 PHE A CA 1
ATOM 1609 C C . PHE A 1 200 ? 65.519 -3.892 -114.000 1.00 92.75 200 PHE A C 1
ATOM 1611 O O . PHE A 1 200 ? 66.280 -4.493 -114.749 1.00 92.75 200 PHE A O 1
ATOM 1618 N N . GLY A 1 201 ? 64.267 -3.590 -114.354 1.00 90.50 201 GLY A N 1
ATOM 1619 C CA . GLY A 1 201 ? 63.719 -3.874 -115.680 1.00 90.50 201 GLY A CA 1
ATOM 1620 C C . GLY A 1 201 ? 64.505 -3.199 -116.812 1.00 90.50 201 GLY A C 1
ATOM 1621 O O . GLY A 1 201 ? 64.835 -3.859 -117.799 1.00 90.50 201 GLY A O 1
ATOM 1622 N N . THR A 1 202 ? 64.866 -1.917 -116.675 1.00 89.19 202 THR A N 1
ATOM 1623 C CA . THR A 1 202 ? 65.685 -1.212 -117.684 1.00 89.19 202 THR A CA 1
ATOM 1624 C C . THR A 1 202 ? 67.115 -1.748 -117.747 1.00 89.19 202 THR A C 1
ATOM 1626 O O . THR A 1 202 ? 67.657 -1.944 -118.831 1.00 89.19 202 THR A O 1
ATOM 1629 N N . VAL A 1 203 ? 67.718 -2.062 -116.599 1.00 89.19 203 VAL A N 1
ATOM 1630 C CA . VAL A 1 203 ? 69.057 -2.662 -116.523 1.00 89.19 203 VAL A CA 1
ATOM 1631 C C . VAL A 1 203 ? 69.070 -4.051 -117.168 1.00 89.19 203 VAL A C 1
ATOM 1633 O O . VAL A 1 203 ? 69.915 -4.317 -118.019 1.00 89.19 203 VAL A O 1
ATOM 1636 N N . ILE A 1 204 ? 68.112 -4.921 -116.831 1.00 87.62 204 ILE A N 1
ATOM 1637 C CA . ILE A 1 204 ? 67.976 -6.259 -117.425 1.00 87.62 204 ILE A CA 1
ATOM 1638 C C . ILE A 1 204 ? 67.762 -6.154 -118.941 1.00 87.62 204 ILE A C 1
ATOM 1640 O O . ILE A 1 204 ? 68.436 -6.855 -119.689 1.00 87.62 204 ILE A O 1
ATOM 1644 N N . THR A 1 205 ? 66.877 -5.268 -119.416 1.00 85.50 205 THR A N 1
ATOM 1645 C CA . THR A 1 205 ? 66.631 -5.089 -120.863 1.00 85.50 205 THR A CA 1
ATOM 1646 C C . THR A 1 205 ? 67.856 -4.562 -121.613 1.00 85.50 205 THR A C 1
ATOM 1648 O O . THR A 1 205 ? 68.148 -5.065 -122.697 1.00 85.50 205 THR A O 1
ATOM 1651 N N . LEU A 1 206 ? 68.622 -3.628 -121.035 1.00 84.50 206 LEU A N 1
ATOM 1652 C CA . LEU A 1 206 ? 69.902 -3.176 -121.595 1.00 84.50 206 LEU A CA 1
ATOM 1653 C C . LEU A 1 206 ? 70.935 -4.308 -121.656 1.00 84.50 206 LEU A C 1
ATOM 1655 O O . LEU A 1 206 ? 71.549 -4.504 -122.703 1.00 84.50 206 LEU A O 1
ATOM 1659 N N . PHE A 1 207 ? 71.112 -5.074 -120.572 1.00 85.12 207 PHE A N 1
ATOM 1660 C CA . PHE A 1 207 ? 72.043 -6.206 -120.555 1.00 85.12 207 PHE A CA 1
ATOM 1661 C C . PHE A 1 207 ? 71.657 -7.272 -121.581 1.00 85.12 207 PHE A C 1
ATOM 1663 O O . PHE A 1 207 ? 72.520 -7.703 -122.342 1.00 85.12 207 PHE A O 1
ATOM 1670 N N . VAL A 1 208 ? 70.376 -7.649 -121.664 1.00 83.25 208 VAL A N 1
ATOM 1671 C CA . VAL A 1 208 ? 69.866 -8.580 -122.685 1.00 83.25 208 VAL A CA 1
ATOM 1672 C C . VAL A 1 208 ? 70.094 -8.024 -124.096 1.00 83.25 208 VAL A C 1
ATOM 1674 O O . VAL A 1 208 ? 70.560 -8.759 -124.963 1.00 83.25 208 VAL A O 1
ATOM 1677 N N . GLY A 1 209 ? 69.842 -6.732 -124.331 1.00 82.31 209 GLY A N 1
ATOM 1678 C CA . GLY A 1 209 ? 70.075 -6.079 -125.624 1.00 82.31 209 GLY A CA 1
ATOM 1679 C C . GLY A 1 209 ? 71.548 -6.074 -126.054 1.00 82.31 209 GLY A C 1
ATOM 1680 O O . GLY A 1 209 ? 71.854 -6.401 -127.202 1.00 82.31 209 GLY A O 1
ATOM 1681 N N . ILE A 1 210 ? 72.474 -5.770 -125.137 1.00 81.12 210 ILE A N 1
ATOM 1682 C CA . ILE A 1 210 ? 73.924 -5.842 -125.388 1.00 81.12 210 ILE A CA 1
ATOM 1683 C C . ILE A 1 210 ? 74.345 -7.289 -125.678 1.00 81.12 210 ILE A C 1
ATOM 1685 O O . ILE A 1 210 ? 75.066 -7.527 -126.645 1.00 81.12 210 ILE A O 1
ATOM 1689 N N . PHE A 1 211 ? 73.871 -8.258 -124.887 1.00 78.94 211 PHE A N 1
ATOM 1690 C CA . PHE A 1 211 ? 74.194 -9.677 -125.070 1.00 78.94 211 PHE A CA 1
ATOM 1691 C C . PHE A 1 211 ? 73.695 -10.211 -126.422 1.00 78.94 211 PHE A C 1
ATOM 1693 O O . PHE A 1 211 ? 74.443 -10.881 -127.128 1.00 78.94 211 PHE A O 1
ATOM 1700 N N . LEU A 1 212 ? 72.468 -9.860 -126.828 1.00 76.19 212 LEU A N 1
ATOM 1701 C CA . LEU A 1 212 ? 71.931 -10.174 -128.158 1.00 76.19 212 LEU A CA 1
ATOM 1702 C C . LEU A 1 212 ? 72.781 -9.533 -129.268 1.00 76.19 212 LEU A C 1
ATOM 1704 O O . LEU A 1 212 ? 73.135 -10.206 -130.231 1.00 76.19 212 LEU A O 1
ATOM 1708 N N . THR A 1 213 ? 73.174 -8.264 -129.117 1.00 75.81 213 THR A N 1
ATOM 1709 C CA . THR A 1 213 ? 74.025 -7.564 -130.101 1.00 75.81 213 THR A CA 1
ATOM 1710 C C . THR A 1 213 ? 75.411 -8.209 -130.238 1.00 75.81 213 THR A C 1
ATOM 1712 O O . THR A 1 213 ? 75.969 -8.225 -131.330 1.00 75.81 213 THR A O 1
ATOM 1715 N N . LEU A 1 214 ? 75.967 -8.748 -129.147 1.00 73.94 214 LEU A N 1
ATOM 1716 C CA . LEU A 1 214 ? 77.241 -9.475 -129.149 1.00 73.94 214 LEU A CA 1
ATOM 1717 C C . LEU A 1 214 ? 77.129 -10.899 -129.720 1.00 73.94 214 LEU A C 1
ATOM 1719 O O . LEU A 1 214 ? 78.096 -11.373 -130.299 1.00 73.94 214 LEU A O 1
ATOM 1723 N N . ILE A 1 215 ? 75.989 -11.580 -129.559 1.00 73.94 215 ILE A N 1
ATOM 1724 C CA . ILE A 1 215 ? 75.766 -12.943 -130.079 1.00 73.94 215 ILE A CA 1
ATOM 1725 C C . ILE A 1 215 ? 75.474 -12.956 -131.591 1.00 73.94 215 ILE A C 1
ATOM 1727 O O . ILE A 1 215 ? 75.833 -13.916 -132.267 1.00 73.94 215 ILE A O 1
ATOM 1731 N N . PHE A 1 216 ? 74.813 -11.926 -132.130 1.00 70.62 216 PHE A N 1
ATOM 1732 C CA . PHE A 1 216 ? 74.408 -11.855 -133.546 1.00 70.62 216 PHE A CA 1
ATOM 1733 C C . PHE A 1 216 ? 75.388 -11.073 -134.449 1.00 70.62 216 PHE A C 1
ATOM 1735 O O . PHE A 1 216 ? 75.018 -10.688 -135.561 1.00 70.62 216 PHE A O 1
ATOM 1742 N N . LYS A 1 217 ? 76.623 -10.837 -133.989 1.00 55.94 217 LYS A N 1
ATOM 1743 C CA . LYS A 1 217 ? 77.713 -10.191 -134.736 1.00 55.94 217 LYS A CA 1
ATOM 1744 C C . LYS A 1 217 ? 78.871 -11.161 -134.932 1.00 55.94 217 LYS A C 1
ATOM 1746 O O . LYS A 1 217 ? 79.468 -11.114 -136.029 1.00 55.94 217 LYS A O 1
#

Sequence (217 aa):
MGLPQPVITRQMVLSELIKAGINQEIAEDLAYRYYKNELTHKDIEYLKENFDIKLEKVQASLKFEIEKVDAGLSSDIEKVETNLKADIEKLDAGLRAEIKASYTELDNKIDNVENNLNNKIENVRTELKADIRDLDNKIEKIEAGLKSDIASVSNEVALVRKDMDLVRKDMEINKMELNSQLIKITSKLESSFKLHYWMFGTVITLFVGIFLTLIFK

Secondary structure (DSSP, 8-state):
---------HHHHHHHHHHTT--HHHHHHHHHHHHTTHHHHHHHHHHHHHHHHHHHHHHHHHHHHHHHHHHHHHHHHHHHHHHHHHHHHHHHHHHHHHHHHHHHHHHHHHHHHHHHHHHHHHHHHHHHHHHHHHHHHHHHHHHHHHHHHHHHHHHHHHHHHHHHHHHHHHHHHHHHHHHHHHHHHHHHHHHHHHHHHHHHHHHHHHHHHHHHHHH--

InterPro domains:
  IPR061328 Bdr-like, N-terminal domain [NF040499] (8-58)

pLDDT: mean 92.71, std 10.28, range [45.41, 98.88]

Foldseek 3Di:
DDDPDPDQALVNQLVVCVVVVHDNVVSNVVSVCVRVVVVVVVVVVVVVVVVVVVVVVVVVVVVVVVVVVVVVVVVVVVVVVVVVVVVVVVVVVVVVVVVVVVVVVVVVVVVVVVVVVVVVVVVVVVVVVVVVVVVVVVVVVVVVVVVVVVVVVVVVVVVVVVVVVVVVVVVVVVVVVVVVVVVVVVVVVVVVVVVVVVVVVVVVVVVVVVVVVVVVD